Protein AF-A0A0C9WVY3-F1 (afdb_monomer_lite)

Foldseek 3Di:
DDDDDDDDDDDDDDDDDDDDDDDDDDDDDDDDDDDDPDDPDPDPPPPVPDDVVVQCVDVVSVVVVVVVVVVVVVVVVVVVVVVVVVVVVVVVVVVVVVVVVVVVVVVVVPPDDDDDDDDDDDDDDDDDDDDDDDPPDDDDPVPPPVQQDQDQDPQADPLQQAELVSLVPDPQFPCDPVCSPQTPLQQNQADRNNHGDDPVLVVVLLVLLLVLCVPQPVVVCVVVPDPPVPDQQALVVCCVPPVVSLSVSLVVSCVVPVSQSSYGRSVSSRSSNRCSSRVVVPPPPPDPDDDDD

Secondary structure (DSSP, 8-state):
-----------------------------------PPPPP------GGGS-HHHHTTSHHHHHHHHHHHHHHHHHHHHHHHHHHHHHHHHHHHHHHHHHHHHHHHHHHHTT-----------------------------TT--S----SSPPTTS-TTS--SHHHHHS-TTS---GGGTTS--HHHH-B-TT-PBPPHHHHHHHHHHHHHHIIIIITHHHHTTTTS-TTS---HHHHHHH-HHHHHHHHHHHHHH-HHHHSSGGGHHHHHHHHHHHHHTT---S--------

pLDDT: mean 72.61, std 23.42, range [29.61, 97.75]

Sequence (293 aa):
MEAYDFSFHNQQTHNGHPCSNPTPSLFLSPSLQPNPGPLPVAEPLHVEHLPLSDLLKNHEVLEMFNSWKEANKQVMKAQEYERELHSQNSRLEKEVQRLRGELQGLRTGLRVGPRLSDTRSNSVSPSDSVSQVGSRSTFNPVQRAFSQPSVRPPHYSHKILWTLEDCQGDPHNVVTESNKSRPAMEKAVRHEDGTLINVGEWRAIKANARAIASRDLLPLLLLRDTLFSTKKKTKTFFTKYYLKHWTDAVLKLEEQEPLLALCAAHWKAEHVLNIILTGSSESNPQASTRRED

Structure (mmCIF, N/CA/C/O backbone):
data_AF-A0A0C9WVY3-F1
#
_entry.id   AF-A0A0C9WVY3-F1
#
loop_
_atom_site.group_PDB
_atom_site.id
_atom_site.type_symbol
_atom_site.label_atom_id
_atom_site.label_alt_id
_atom_site.label_comp_id
_atom_site.label_asym_id
_atom_site.label_entity_id
_atom_site.label_seq_id
_atom_site.pdbx_PDB_ins_code
_atom_site.Cartn_x
_atom_site.Cartn_y
_atom_site.Cartn_z
_atom_site.occupancy
_atom_site.B_iso_or_equiv
_atom_site.auth_seq_id
_atom_site.auth_comp_id
_atom_site.auth_asym_id
_atom_site.auth_atom_id
_atom_site.pdbx_PDB_model_num
ATOM 1 N N . MET A 1 1 ? -1.235 -18.025 23.507 1.00 43.66 1 MET A N 1
ATOM 2 C CA . MET A 1 1 ? -2.034 -18.360 22.315 1.00 43.66 1 MET A CA 1
ATOM 3 C C . MET A 1 1 ? -3.468 -18.429 22.795 1.00 43.66 1 MET A C 1
ATOM 5 O O . MET A 1 1 ? -3.906 -19.482 23.218 1.00 43.66 1 MET A O 1
ATOM 9 N N . GLU A 1 2 ? -4.128 -17.278 22.853 1.00 39.06 2 GLU A N 1
ATOM 10 C CA . GLU A 1 2 ? -5.553 -17.159 23.169 1.00 39.06 2 GLU A CA 1
ATOM 11 C C . GLU A 1 2 ? -6.101 -16.077 22.241 1.00 39.06 2 GLU A C 1
ATOM 13 O O . GLU A 1 2 ? -5.527 -14.991 22.131 1.00 39.06 2 GLU A O 1
ATOM 18 N N . ALA A 1 3 ? -7.121 -16.455 21.479 1.00 40.66 3 ALA A N 1
ATOM 19 C CA . ALA A 1 3 ? -7.783 -15.632 20.486 1.00 40.66 3 ALA A CA 1
ATOM 20 C C . ALA A 1 3 ? -8.799 -14.722 21.182 1.00 40.66 3 ALA A C 1
ATOM 22 O O . ALA A 1 3 ? -9.588 -15.199 21.994 1.00 40.66 3 ALA A O 1
ATOM 23 N N . TYR A 1 4 ? -8.791 -13.432 20.849 1.00 39.09 4 TYR A N 1
ATOM 24 C CA . TYR A 1 4 ? -9.873 -12.523 21.214 1.00 39.09 4 TYR A CA 1
ATOM 25 C C . TYR A 1 4 ? -10.737 -12.266 19.985 1.00 39.09 4 TYR A C 1
ATOM 27 O O . TYR A 1 4 ? -10.302 -11.648 19.015 1.00 39.09 4 TYR A O 1
ATOM 35 N N . ASP A 1 5 ? -11.953 -12.791 20.063 1.00 40.81 5 ASP A N 1
ATOM 36 C CA . ASP A 1 5 ? -13.042 -12.641 19.113 1.00 40.81 5 ASP A CA 1
ATOM 37 C C . ASP A 1 5 ? -13.826 -11.374 19.498 1.00 40.81 5 ASP A C 1
ATOM 39 O O . ASP A 1 5 ? -14.355 -11.277 20.608 1.00 40.81 5 ASP A O 1
ATOM 43 N N . PHE A 1 6 ? -13.854 -10.364 18.626 1.00 35.31 6 PHE A N 1
ATOM 44 C CA . PHE A 1 6 ? -14.611 -9.127 18.841 1.00 35.31 6 PHE A CA 1
ATOM 45 C C . PHE A 1 6 ? -15.807 -9.100 17.888 1.00 35.31 6 PHE A C 1
ATOM 47 O O . PHE A 1 6 ? -15.687 -8.731 16.722 1.00 35.31 6 PHE A O 1
ATOM 54 N N . SER A 1 7 ? -16.982 -9.452 18.409 1.00 33.91 7 SER A N 1
ATOM 55 C CA . SER A 1 7 ? -18.275 -9.196 17.770 1.00 33.91 7 SER A CA 1
ATOM 56 C C . SER A 1 7 ? -18.997 -8.076 18.515 1.00 33.91 7 SER A C 1
ATOM 58 O O . SER A 1 7 ? -19.396 -8.253 19.662 1.00 33.91 7 SER A O 1
ATOM 60 N N . PHE A 1 8 ? -19.212 -6.935 17.856 1.00 35.84 8 PHE A N 1
ATOM 61 C CA . PHE A 1 8 ? -20.169 -5.923 18.306 1.00 35.84 8 PHE A CA 1
ATOM 62 C C . PHE A 1 8 ? -21.402 -5.959 17.404 1.00 35.84 8 PHE A C 1
ATOM 64 O O . PHE A 1 8 ? -21.376 -5.517 16.256 1.00 35.84 8 PHE A O 1
ATOM 71 N N . HIS A 1 9 ? -22.493 -6.496 17.947 1.00 36.09 9 HIS A N 1
ATOM 72 C CA . HIS A 1 9 ? -23.835 -6.371 17.397 1.00 36.09 9 HIS A CA 1
ATOM 73 C C . HIS A 1 9 ? -24.435 -5.068 17.938 1.00 36.09 9 HIS A C 1
ATOM 75 O O . HIS A 1 9 ? -24.670 -4.942 19.136 1.00 36.09 9 HIS A O 1
ATOM 81 N N . ASN A 1 10 ? -24.651 -4.088 17.064 1.00 35.50 10 ASN A N 1
ATOM 82 C CA . ASN A 1 10 ? -25.370 -2.863 17.391 1.00 35.50 10 ASN A CA 1
ATOM 83 C C . ASN A 1 10 ? -26.686 -2.881 16.609 1.00 35.50 10 ASN A C 1
ATOM 85 O O . ASN A 1 10 ? -26.678 -2.698 15.392 1.00 35.50 10 ASN A O 1
ATOM 89 N N . GLN A 1 11 ? -27.804 -3.147 17.285 1.00 36.97 11 GLN A N 1
ATOM 90 C CA . GLN A 1 11 ? -29.132 -2.877 16.738 1.00 36.97 11 GLN A CA 1
ATOM 91 C C . GLN A 1 11 ? -29.951 -2.056 17.727 1.00 36.97 11 GLN A C 1
ATOM 93 O O . GLN A 1 11 ? -30.109 -2.390 18.899 1.00 36.97 11 GLN A O 1
ATOM 98 N N . GLN A 1 12 ? -30.413 -0.939 17.178 1.00 37.16 12 GLN A N 1
ATOM 99 C CA . GLN A 1 12 ? -31.168 0.144 17.776 1.00 37.16 12 GLN A CA 1
ATOM 100 C C . GLN A 1 12 ? -32.559 -0.311 18.223 1.00 37.16 12 GLN A C 1
ATOM 102 O O . GLN A 1 12 ? -33.277 -0.990 17.491 1.00 37.16 12 GLN A O 1
ATOM 107 N N . THR A 1 13 ? -32.974 0.153 19.397 1.00 35.44 13 THR A N 1
ATOM 108 C CA . THR A 1 13 ? -34.357 0.115 19.866 1.00 35.44 13 THR A CA 1
ATOM 109 C C . THR A 1 13 ? -35.133 1.300 19.278 1.00 35.44 13 THR A C 1
ATOM 111 O O . THR A 1 13 ? -34.949 2.447 19.677 1.00 35.44 13 THR A O 1
ATOM 114 N N . HIS A 1 14 ? -36.029 1.035 18.325 1.00 36.38 14 HIS A N 1
ATOM 115 C CA . HIS A 1 14 ? -37.073 1.979 17.918 1.00 36.38 14 HIS A CA 1
ATOM 116 C C . HIS A 1 14 ? -38.378 1.628 18.647 1.00 36.38 14 HIS A C 1
ATOM 118 O O . HIS A 1 14 ? -39.049 0.657 18.304 1.00 36.38 14 HIS A O 1
ATOM 124 N N . ASN A 1 15 ? -38.744 2.431 19.650 1.00 34.78 15 ASN A N 1
ATOM 125 C CA . ASN A 1 15 ? -40.067 2.405 20.275 1.00 34.78 15 ASN A CA 1
ATOM 126 C C . ASN A 1 15 ? -41.066 3.162 19.388 1.00 34.78 15 ASN A C 1
ATOM 128 O O . ASN A 1 15 ? -40.967 4.379 19.231 1.00 34.78 15 ASN A O 1
ATOM 132 N N . GLY A 1 16 ? -42.032 2.440 18.819 1.00 32.53 16 GLY A N 1
ATOM 133 C CA . GLY A 1 16 ? -43.197 3.003 18.144 1.00 32.53 16 GLY A CA 1
ATOM 134 C C . GLY A 1 16 ? -44.421 2.986 19.060 1.00 32.53 16 GLY A C 1
ATOM 135 O O . GLY A 1 16 ? -44.916 1.919 19.407 1.00 32.53 16 GLY A O 1
ATOM 136 N N . HIS A 1 17 ? -44.930 4.165 19.415 1.00 41.03 17 HIS A N 1
ATOM 137 C CA . HIS A 1 17 ? -46.316 4.344 19.854 1.00 41.03 17 HIS A CA 1
ATOM 138 C C . HIS A 1 17 ? -47.211 4.582 18.632 1.00 41.03 17 HIS A C 1
ATOM 140 O O . HIS A 1 17 ? -46.826 5.337 17.735 1.00 41.03 17 HIS A O 1
ATOM 146 N N . PRO A 1 18 ? -48.450 4.066 18.650 1.00 41.34 18 PRO A N 1
ATOM 147 C CA . PRO A 1 18 ? -49.556 4.856 18.137 1.00 41.34 18 PRO A CA 1
ATOM 148 C C . PRO A 1 18 ? -50.735 4.945 19.111 1.00 41.34 18 PRO A C 1
ATOM 150 O O . PRO A 1 18 ? -50.996 4.077 19.940 1.00 41.34 18 PRO A O 1
ATOM 153 N N . CYS A 1 19 ? -51.418 6.076 18.970 1.00 34.50 19 CYS A N 1
ATOM 154 C CA . CYS A 1 19 ? -52.554 6.564 19.731 1.00 34.50 19 CYS A CA 1
ATOM 155 C C . CYS A 1 19 ? -53.772 5.630 19.706 1.00 34.50 19 CYS A C 1
ATOM 157 O O . CYS A 1 19 ? -54.057 4.995 18.693 1.00 34.50 19 CYS A O 1
ATOM 159 N N . SER A 1 20 ? -54.582 5.683 20.766 1.00 33.97 20 SER A N 1
ATOM 160 C CA . SER A 1 20 ? -56.027 5.423 20.709 1.00 33.97 20 SER A CA 1
ATOM 161 C C . SER A 1 20 ? -56.735 6.152 21.859 1.00 33.97 20 SER A C 1
ATOM 163 O O . SER A 1 20 ? -56.519 5.858 23.027 1.00 33.97 20 SER A O 1
ATOM 165 N N . ASN A 1 21 ? -57.570 7.118 21.489 1.00 34.91 21 ASN A N 1
ATOM 166 C CA . ASN A 1 21 ? -58.691 7.681 22.255 1.00 34.91 21 ASN A CA 1
ATOM 167 C C . ASN A 1 21 ? -59.984 7.153 21.581 1.00 34.91 21 ASN A C 1
ATOM 169 O O . ASN A 1 21 ? -59.872 6.637 20.465 1.00 34.91 21 ASN A O 1
ATOM 173 N N . PRO A 1 22 ? -61.218 7.402 22.073 1.00 55.72 22 PRO A N 1
ATOM 174 C CA . PRO A 1 22 ? -61.680 7.847 23.398 1.00 55.72 22 PRO A CA 1
ATOM 175 C C . PRO A 1 22 ? -62.911 7.032 23.894 1.00 55.72 22 PRO A C 1
ATOM 177 O O . PRO A 1 22 ? -63.434 6.187 23.175 1.00 55.72 22 PRO A O 1
ATOM 180 N N . THR A 1 23 ? -63.443 7.313 25.090 1.00 32.97 23 THR A N 1
ATOM 181 C CA . THR A 1 23 ? -64.900 7.283 25.402 1.00 32.97 23 THR A CA 1
ATOM 182 C C . THR A 1 23 ? -65.171 7.885 26.801 1.00 32.97 23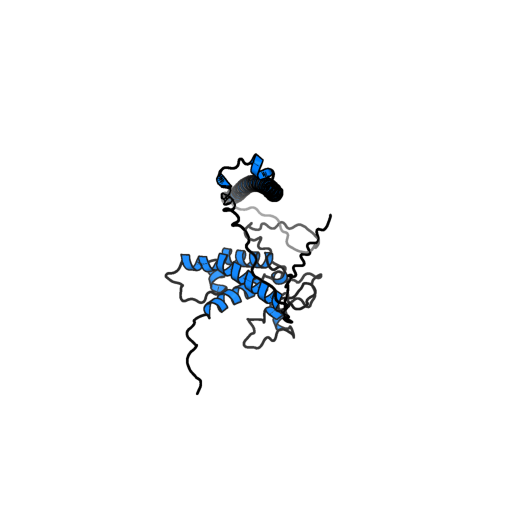 THR A C 1
ATOM 184 O O . THR A 1 23 ? -64.223 8.061 27.567 1.00 32.97 23 THR A O 1
ATOM 187 N N . PRO A 1 24 ? -66.411 8.333 27.106 1.00 45.38 24 PRO A N 1
ATOM 188 C CA . PRO A 1 24 ? -66.617 9.638 27.729 1.00 45.38 24 PRO A CA 1
ATOM 189 C C . PRO A 1 24 ? -67.290 9.610 29.116 1.00 45.38 24 PRO A C 1
ATOM 191 O O . PRO A 1 24 ? -67.888 8.621 29.519 1.00 45.38 24 PRO A O 1
ATOM 194 N N . SER A 1 25 ? -67.260 10.794 29.739 1.00 40.34 25 SER A N 1
ATOM 195 C CA . SER A 1 25 ? -68.246 11.384 30.660 1.00 40.34 25 SER A CA 1
ATOM 196 C C . SER A 1 25 ? -68.608 10.641 31.945 1.00 40.34 25 SER A C 1
ATOM 198 O O . SER A 1 25 ? -69.317 9.652 31.878 1.00 40.34 25 SER A O 1
ATOM 200 N N . LEU A 1 26 ? -68.363 11.278 33.099 1.00 37.75 26 LEU A N 1
ATOM 201 C CA . LEU A 1 26 ? -69.412 11.556 34.093 1.00 37.75 26 LEU A CA 1
ATOM 202 C C . LEU A 1 26 ? -69.082 12.830 34.900 1.00 37.75 26 LEU A C 1
ATOM 204 O O . LEU A 1 26 ? -67.953 13.058 35.323 1.00 37.75 26 LEU A O 1
ATOM 208 N N . PHE A 1 27 ? -70.112 13.661 35.058 1.00 40.53 27 PHE A N 1
ATOM 209 C CA . PHE A 1 27 ? -70.211 14.871 35.879 1.00 40.53 27 PHE A CA 1
ATOM 210 C C . PHE A 1 27 ? -69.866 14.628 37.362 1.00 40.53 27 PHE A C 1
ATOM 212 O O . PHE A 1 27 ? -70.247 13.583 37.881 1.00 40.53 27 PHE A O 1
ATOM 219 N N . LEU A 1 28 ? -69.298 15.634 38.056 1.00 36.09 28 LEU A N 1
ATOM 220 C CA . LEU A 1 28 ? -69.859 16.256 39.282 1.00 36.09 28 LEU A CA 1
ATOM 221 C C . LEU A 1 28 ? -68.893 17.271 39.954 1.00 36.09 28 LEU A C 1
ATOM 223 O O . LEU A 1 28 ? -67.836 16.908 40.450 1.00 36.09 28 LEU A O 1
ATOM 227 N N . SER A 1 29 ? -69.369 18.522 40.010 1.00 41.28 29 SER A N 1
ATOM 228 C CA . SER A 1 29 ? -69.218 19.577 41.039 1.00 41.28 29 SER A CA 1
ATOM 229 C C . SER A 1 29 ? -67.850 20.204 41.414 1.00 41.28 29 SER A C 1
ATOM 231 O O . SER A 1 29 ? -66.898 19.500 41.739 1.00 41.28 29 SER A O 1
ATOM 233 N N . PRO A 1 30 ? -67.773 21.556 41.509 1.00 45.16 30 PRO A N 1
ATOM 234 C CA . PRO A 1 30 ? -66.602 22.283 41.991 1.00 45.16 30 PRO A CA 1
ATOM 235 C C . PRO A 1 30 ? -66.647 22.399 43.520 1.00 45.16 30 PRO A C 1
ATOM 237 O O . PRO A 1 30 ? -67.452 23.150 44.071 1.00 45.16 30 PRO A O 1
ATOM 240 N N . SER A 1 31 ? -65.783 21.660 44.213 1.00 38.84 31 SER A N 1
ATOM 241 C CA . SER A 1 31 ? -65.626 21.783 45.662 1.00 38.84 31 SER A CA 1
ATOM 242 C C . SER A 1 31 ? -64.267 22.397 45.986 1.00 38.84 31 SER A C 1
ATOM 244 O O . SER A 1 31 ? -63.224 21.880 45.596 1.00 38.84 31 SER A O 1
ATOM 246 N N . LEU A 1 32 ? -64.330 23.535 46.673 1.00 47.72 32 LEU A N 1
ATOM 247 C CA . LEU A 1 32 ? -63.252 24.321 47.271 1.00 47.72 32 LEU A CA 1
ATOM 248 C C . LEU A 1 32 ? -62.063 23.461 47.743 1.00 47.72 32 LEU A C 1
ATOM 250 O O . LEU A 1 32 ? -62.192 22.712 48.710 1.00 47.72 32 LEU A O 1
ATOM 254 N N . GLN A 1 33 ? -60.895 23.624 47.113 1.00 48.44 33 GLN A N 1
ATOM 255 C CA . GLN A 1 33 ? -59.618 23.212 47.698 1.00 48.44 33 GLN A CA 1
ATOM 256 C C . GLN A 1 33 ? -58.871 24.439 48.246 1.00 48.44 33 GLN A C 1
ATOM 258 O O . GLN A 1 33 ? -58.791 25.463 47.562 1.00 48.44 33 GLN A O 1
ATOM 263 N N . PRO A 1 34 ? -58.326 24.358 49.472 1.00 44.59 34 PRO A N 1
ATOM 264 C CA . PRO A 1 34 ? -57.480 25.393 50.037 1.00 44.59 34 PRO A CA 1
ATOM 265 C C . PRO A 1 34 ? -56.141 25.435 49.294 1.00 44.59 34 PRO A C 1
ATOM 267 O O . PRO A 1 34 ? -55.554 24.409 48.960 1.00 44.59 34 PRO A O 1
ATOM 270 N N . ASN A 1 35 ? -55.688 26.656 49.049 1.00 47.69 35 ASN A N 1
ATOM 271 C CA . ASN A 1 35 ? -54.421 27.024 48.432 1.00 47.69 35 ASN A CA 1
ATOM 272 C C . ASN A 1 35 ? -53.245 26.170 48.974 1.00 47.69 35 ASN A C 1
ATOM 274 O O . ASN A 1 35 ? -52.937 26.284 50.165 1.00 47.69 35 ASN A O 1
ATOM 278 N N . PRO A 1 36 ? -52.566 25.331 48.167 1.00 51.00 36 PRO A N 1
ATOM 279 C CA . PRO A 1 36 ? -51.276 24.785 48.560 1.00 51.00 36 PRO A CA 1
ATOM 280 C C . PRO A 1 36 ? -50.259 25.926 48.477 1.00 51.00 36 PRO A C 1
ATOM 282 O O . PRO A 1 36 ? -50.076 26.537 47.425 1.00 51.00 36 PRO A O 1
ATOM 285 N N . GLY A 1 37 ? -49.637 26.260 49.610 1.00 56.59 37 GLY A N 1
ATOM 286 C CA . GLY A 1 37 ? -48.558 27.246 49.654 1.00 56.59 37 GLY A CA 1
ATOM 287 C C . GLY A 1 37 ? -47.436 26.913 48.656 1.00 56.59 37 GLY A C 1
ATOM 288 O O . GLY A 1 37 ? -47.335 25.768 48.205 1.00 56.59 37 GLY A O 1
ATOM 289 N N . PRO A 1 38 ? -46.590 27.894 48.295 1.00 56.38 38 PRO A N 1
ATOM 290 C CA . PRO A 1 38 ? -45.536 27.678 47.315 1.00 56.38 38 PRO A CA 1
ATOM 291 C C . PRO A 1 38 ? -44.621 26.544 47.786 1.00 56.38 38 PRO A C 1
ATOM 293 O O . PRO A 1 38 ? -44.075 26.600 48.888 1.00 56.38 38 PRO A O 1
ATOM 296 N N . LEU A 1 39 ? -44.468 25.510 46.955 1.00 57.12 39 LEU A N 1
ATOM 297 C CA . LEU A 1 39 ? -43.447 24.486 47.155 1.00 57.12 39 LEU A CA 1
ATOM 298 C C . LEU A 1 39 ? -42.070 25.167 47.230 1.00 57.12 39 LEU A C 1
ATOM 300 O O . LEU A 1 39 ? -41.828 26.103 46.460 1.00 57.12 39 LEU A O 1
ATOM 304 N N . PRO A 1 40 ? -41.163 24.722 48.120 1.00 56.72 40 PRO A N 1
ATOM 305 C CA . PRO A 1 40 ? -39.802 25.229 48.135 1.00 56.72 40 PRO A CA 1
ATOM 306 C C . PRO A 1 40 ? -39.178 24.944 46.768 1.00 56.72 40 PRO A C 1
ATOM 308 O O . PRO A 1 40 ? -39.086 23.796 46.332 1.00 56.72 40 PRO A O 1
ATOM 311 N N . VAL A 1 41 ? -38.808 26.018 46.074 1.00 54.66 41 VAL A N 1
ATOM 312 C CA . VAL A 1 41 ? -38.041 25.967 44.833 1.00 54.66 41 VAL A CA 1
ATOM 313 C C . VAL A 1 41 ? -36.765 25.193 45.148 1.00 54.66 41 VAL A C 1
ATOM 315 O O . VAL A 1 41 ? -35.983 25.622 45.992 1.00 54.66 41 VAL A O 1
ATOM 318 N N . ALA A 1 42 ? -36.586 24.026 44.528 1.00 54.75 42 ALA A N 1
ATOM 319 C CA . ALA A 1 42 ? -35.346 23.275 44.635 1.00 54.75 42 ALA A CA 1
ATOM 320 C C . ALA A 1 42 ? -34.217 24.167 44.107 1.00 54.75 42 ALA A C 1
ATOM 322 O O . ALA A 1 42 ? -34.183 24.484 42.917 1.00 54.75 42 ALA A O 1
ATOM 323 N N . GLU A 1 43 ? -33.338 24.624 45.000 1.00 59.97 43 GLU A N 1
ATOM 324 C CA . GLU A 1 43 ? -32.155 25.366 44.588 1.00 59.97 43 GLU A CA 1
ATOM 325 C C . GLU A 1 43 ? -31.329 24.493 43.631 1.00 59.97 43 GLU A C 1
ATOM 327 O O . GLU A 1 43 ? -31.109 23.307 43.909 1.00 59.97 43 GLU A O 1
ATOM 332 N N . PRO A 1 44 ? -30.877 25.040 42.491 1.00 57.72 44 PRO A N 1
ATOM 333 C CA . PRO A 1 44 ? -30.008 24.312 41.585 1.00 57.72 44 PRO A CA 1
ATOM 334 C C . PRO A 1 44 ? -28.702 23.987 42.318 1.00 57.72 44 PRO A C 1
ATOM 336 O O . PRO A 1 44 ? -27.929 24.879 42.673 1.00 57.72 44 PRO A O 1
ATOM 339 N N . LEU A 1 45 ? -28.471 22.695 42.565 1.00 60.34 45 LEU A N 1
ATOM 340 C CA . LEU A 1 45 ? -27.237 22.191 43.159 1.00 60.34 45 LEU A CA 1
ATOM 341 C C . LEU A 1 45 ? -26.056 22.632 42.285 1.00 60.34 45 LEU A C 1
ATOM 343 O O . LEU A 1 45 ? -25.886 22.152 41.165 1.00 60.34 45 LEU A O 1
ATOM 347 N N . HIS A 1 46 ? -25.246 23.562 42.792 1.00 65.75 46 HIS A N 1
ATOM 348 C CA . HIS A 1 46 ? -24.031 24.018 42.125 1.00 65.75 46 HIS A CA 1
ATOM 349 C C . HIS A 1 46 ? -22.957 22.933 42.264 1.00 65.75 46 HIS A C 1
ATOM 351 O O . HIS A 1 46 ? -22.209 22.886 43.241 1.00 65.75 46 HIS A O 1
ATOM 357 N N . VAL A 1 47 ? -22.913 22.031 41.279 1.00 66.25 47 VAL A N 1
ATOM 358 C CA . VAL A 1 47 ? -22.005 20.869 41.233 1.00 66.25 47 VAL A CA 1
ATOM 359 C C . VAL A 1 47 ? -20.525 21.276 41.325 1.00 66.25 47 VAL A C 1
ATOM 361 O O . VAL A 1 47 ? -19.693 20.515 41.809 1.00 66.25 47 VAL A O 1
ATOM 364 N N . GLU A 1 48 ? -20.208 22.507 40.929 1.00 73.25 48 GLU A N 1
ATOM 365 C CA . GLU A 1 48 ? -18.857 23.072 40.844 1.00 73.25 48 GLU A CA 1
ATOM 366 C C . GLU A 1 48 ? -18.144 23.237 42.199 1.00 73.25 48 GLU A C 1
ATOM 368 O O . GLU A 1 48 ? -16.917 23.314 42.236 1.00 73.25 48 GLU A O 1
ATOM 373 N N . HIS A 1 49 ? -18.881 23.268 43.316 1.00 77.44 49 HIS A N 1
ATOM 374 C CA . HIS A 1 49 ? -18.313 23.456 44.659 1.00 77.44 49 HIS A CA 1
ATOM 375 C C . HIS A 1 49 ? -18.248 22.170 45.496 1.00 77.44 49 HIS A C 1
ATOM 377 O O . HIS A 1 49 ? -17.805 22.207 46.646 1.00 77.44 49 HIS A O 1
ATOM 383 N N . LEU A 1 50 ? -18.678 21.030 44.943 1.00 78.31 50 LEU A N 1
ATOM 384 C CA . LEU A 1 50 ? -18.623 19.748 45.642 1.00 78.31 50 LEU A CA 1
ATOM 385 C C . LEU A 1 50 ? -17.192 19.188 45.635 1.00 78.31 50 LEU A C 1
ATOM 387 O O . LEU A 1 50 ? -16.562 19.111 44.576 1.00 78.31 50 LEU A O 1
ATOM 391 N N . PRO A 1 51 ? -16.656 18.758 46.792 1.00 85.62 51 PRO A N 1
ATOM 392 C CA . PRO A 1 51 ? -15.352 18.117 46.828 1.00 85.62 51 PRO A CA 1
ATOM 393 C C . PRO A 1 51 ? -15.406 16.784 46.071 1.00 85.62 51 PRO A C 1
ATOM 395 O O . PRO A 1 51 ? -16.416 16.078 46.080 1.00 85.62 51 PRO A O 1
ATOM 398 N N . LEU A 1 52 ? -14.288 16.400 45.445 1.00 82.44 52 LEU A N 1
ATOM 399 C CA . LEU A 1 52 ? -14.189 15.171 44.646 1.00 82.44 52 LEU A CA 1
ATOM 400 C C . LEU A 1 52 ? -14.650 13.925 45.422 1.00 82.44 52 LEU A C 1
ATOM 402 O O . LEU A 1 52 ? -15.275 13.040 44.853 1.00 82.44 52 LEU A O 1
ATOM 406 N N . SER A 1 53 ? -14.398 13.871 46.731 1.00 88.12 53 SER A N 1
ATOM 407 C CA . SER A 1 53 ? -14.862 12.788 47.605 1.00 88.12 53 SER A CA 1
ATOM 408 C C . SER A 1 53 ? -16.384 12.645 47.656 1.00 88.12 53 SER A C 1
ATOM 410 O O . SER A 1 53 ? -16.874 11.529 47.795 1.00 88.12 53 SER A O 1
ATOM 412 N N . ASP A 1 54 ? -17.128 13.749 47.550 1.00 86.50 54 ASP A N 1
ATOM 413 C CA . ASP A 1 54 ? -18.591 13.730 47.520 1.00 86.50 54 ASP A CA 1
ATOM 414 C C . ASP A 1 54 ? -19.119 13.393 46.125 1.00 86.50 54 ASP A C 1
ATOM 416 O O . ASP A 1 54 ? -20.100 12.663 46.005 1.00 86.50 54 ASP A O 1
ATOM 420 N N . LEU A 1 55 ? -18.422 13.829 45.073 1.00 83.94 55 LEU A N 1
ATOM 421 C CA . LEU A 1 55 ? -18.733 13.459 43.689 1.00 83.94 55 LEU A CA 1
ATOM 422 C C . LEU A 1 55 ? -18.527 11.959 43.433 1.00 83.94 55 LEU A C 1
ATOM 424 O O . LEU A 1 55 ? -19.355 11.327 42.784 1.00 83.94 55 LEU A O 1
ATOM 428 N N . LEU A 1 56 ? -17.481 11.362 44.009 1.00 88.88 56 LEU A N 1
ATOM 429 C CA . LEU A 1 56 ? -17.186 9.928 43.898 1.00 88.88 56 LEU A CA 1
ATOM 430 C C . LEU A 1 56 ? -18.155 9.025 44.682 1.00 88.88 56 LEU A C 1
ATOM 432 O O . LEU A 1 56 ? -18.084 7.805 44.547 1.00 88.88 56 LEU A O 1
ATOM 436 N N . LYS A 1 57 ? -19.071 9.587 45.485 1.00 89.75 57 LYS A N 1
ATOM 437 C CA . LYS A 1 57 ? -20.188 8.816 46.064 1.00 89.75 57 LYS A CA 1
ATOM 438 C C . LYS A 1 57 ? -21.219 8.433 45.002 1.00 89.75 57 LYS A C 1
ATOM 440 O O . LYS A 1 57 ? -21.958 7.471 45.197 1.00 89.75 57 LYS A O 1
ATOM 445 N N . ASN A 1 58 ? -21.279 9.173 43.892 1.00 92.38 58 ASN A N 1
ATOM 446 C CA . ASN A 1 58 ? -22.087 8.802 42.742 1.00 92.38 58 ASN A CA 1
ATOM 447 C C . ASN A 1 58 ? -21.393 7.666 41.971 1.00 92.38 58 ASN A C 1
ATOM 449 O O . ASN A 1 58 ? -20.231 7.791 41.584 1.00 92.38 58 ASN A O 1
ATOM 453 N N . HIS A 1 59 ? -22.118 6.567 41.750 1.00 93.69 59 HIS A N 1
ATOM 454 C CA . HIS A 1 59 ? -21.591 5.363 41.107 1.00 93.69 59 HIS A CA 1
ATOM 455 C C . HIS A 1 59 ? -21.033 5.628 39.700 1.00 93.69 59 HIS A C 1
ATOM 457 O O . HIS A 1 59 ? -19.920 5.206 39.400 1.00 93.69 59 HIS A O 1
ATOM 463 N N . GLU A 1 60 ? -21.754 6.401 38.887 1.00 93.75 60 GLU A N 1
ATOM 464 C CA . GLU A 1 60 ? -21.368 6.731 37.509 1.00 93.75 60 GLU A CA 1
ATOM 465 C C . GLU A 1 60 ? -20.085 7.570 37.475 1.00 93.75 60 GLU A C 1
ATOM 467 O O . GLU A 1 60 ? -19.171 7.339 36.682 1.00 93.75 60 GLU A O 1
ATOM 472 N N . VAL A 1 61 ? -19.979 8.539 38.390 1.00 92.44 61 VAL A N 1
ATOM 473 C CA . VAL A 1 61 ? -18.790 9.395 38.504 1.00 92.44 61 VAL A CA 1
ATOM 474 C C . VAL A 1 61 ? -17.581 8.583 38.968 1.00 92.44 61 VAL A C 1
ATOM 476 O O . VAL A 1 61 ? -16.469 8.798 38.481 1.00 92.44 61 VAL A O 1
ATOM 479 N N . LEU A 1 62 ? -17.785 7.627 39.877 1.00 93.38 62 LEU A N 1
ATOM 480 C CA . LEU A 1 62 ? -16.739 6.720 40.340 1.00 93.38 62 LEU A CA 1
ATOM 481 C C . LEU A 1 62 ? -16.242 5.795 39.220 1.00 93.38 62 LEU A C 1
ATOM 483 O O . LEU A 1 62 ? -15.031 5.616 39.073 1.00 93.38 62 LEU A O 1
ATOM 487 N N . GLU A 1 63 ? -17.145 5.224 38.422 1.00 94.62 63 GLU A N 1
ATOM 488 C CA . GLU A 1 63 ? -16.777 4.389 37.275 1.00 94.62 63 GLU A CA 1
ATOM 489 C C . GLU A 1 63 ? -15.990 5.195 36.237 1.00 94.62 63 GLU A C 1
ATOM 491 O O . GLU A 1 63 ? -14.895 4.789 35.835 1.00 94.62 63 GLU A O 1
ATOM 496 N N . MET A 1 64 ? -16.480 6.387 35.884 1.00 94.62 64 MET A N 1
ATOM 497 C CA . MET A 1 64 ? -15.791 7.289 34.962 1.00 94.62 64 MET A CA 1
ATOM 498 C C . MET A 1 64 ? -14.397 7.671 35.476 1.00 94.62 64 MET A C 1
ATOM 500 O O . MET A 1 64 ? -13.428 7.647 34.715 1.00 94.62 64 MET A O 1
ATOM 504 N N . PHE A 1 65 ? -14.262 7.976 36.770 1.00 95.88 65 PHE A N 1
ATOM 505 C CA . PHE A 1 65 ? -12.973 8.299 37.383 1.00 95.88 65 PHE A CA 1
ATOM 506 C C . PHE A 1 65 ? -11.995 7.117 37.345 1.00 95.88 65 PHE A C 1
ATOM 508 O O . PHE A 1 65 ? -10.816 7.296 37.028 1.00 95.88 65 PHE A O 1
ATOM 515 N N . ASN A 1 66 ? -12.468 5.900 37.623 1.00 95.31 66 ASN A N 1
ATOM 516 C CA . ASN A 1 66 ? -11.641 4.694 37.555 1.00 95.31 66 ASN A CA 1
ATOM 517 C C . ASN A 1 66 ? -11.216 4.372 36.117 1.00 95.31 66 ASN A C 1
ATOM 519 O O . ASN A 1 66 ? -10.046 4.064 35.881 1.00 95.31 66 ASN A O 1
ATOM 523 N N . SER A 1 67 ? -12.132 4.508 35.157 1.00 95.62 67 SER A N 1
ATOM 524 C CA . SER A 1 67 ? -11.842 4.348 33.730 1.00 95.62 67 SER A CA 1
ATOM 525 C C . SER A 1 67 ? -10.795 5.362 33.261 1.00 95.62 67 SER A C 1
ATOM 527 O O . SER A 1 67 ? -9.782 4.985 32.670 1.00 95.62 67 SER A O 1
ATOM 529 N N . TRP A 1 68 ? -10.957 6.638 33.628 1.00 97.06 68 TRP A N 1
ATOM 530 C CA . TRP A 1 68 ? -9.970 7.685 33.354 1.00 97.06 68 TRP A CA 1
ATOM 531 C C . TRP A 1 68 ? -8.603 7.374 33.977 1.00 97.06 68 TRP A C 1
ATOM 533 O O . TRP A 1 68 ? -7.569 7.543 33.329 1.00 97.06 68 TRP A O 1
ATOM 543 N N . LYS A 1 69 ? -8.576 6.875 35.217 1.00 97.50 69 LYS A N 1
ATOM 544 C CA . LYS A 1 69 ? -7.337 6.506 35.912 1.00 97.50 69 LYS A CA 1
ATOM 545 C C . LYS A 1 69 ? -6.604 5.361 35.209 1.00 97.50 69 LYS A C 1
ATOM 547 O O . LYS A 1 69 ? -5.385 5.440 35.037 1.00 97.50 69 LYS A O 1
ATOM 552 N N . GLU A 1 70 ? -7.317 4.318 34.782 1.00 96.50 70 GLU A N 1
ATOM 553 C CA . GLU A 1 70 ? -6.709 3.216 34.026 1.00 96.50 70 GLU A CA 1
ATOM 554 C C . GLU A 1 70 ? -6.279 3.660 32.623 1.00 96.50 70 GLU A C 1
ATOM 556 O O . GLU A 1 70 ? -5.176 3.315 32.198 1.00 96.50 70 GLU A O 1
ATOM 561 N N . ALA A 1 71 ? -7.064 4.495 31.937 1.00 94.94 71 ALA A N 1
ATOM 562 C CA . ALA A 1 71 ? -6.667 5.079 30.658 1.00 94.94 71 ALA A CA 1
ATOM 563 C C . ALA A 1 71 ? -5.367 5.891 30.792 1.00 94.94 71 ALA A C 1
ATOM 565 O O . ALA A 1 71 ? -4.419 5.672 30.037 1.00 94.94 71 ALA A O 1
ATOM 566 N N . ASN A 1 72 ? -5.261 6.747 31.813 1.00 97.31 72 ASN A N 1
ATOM 567 C CA . ASN A 1 72 ? -4.039 7.506 32.089 1.00 97.31 72 ASN A CA 1
ATOM 568 C C . ASN A 1 72 ? -2.834 6.606 32.367 1.00 97.31 72 ASN A C 1
ATOM 570 O O . ASN A 1 72 ? -1.732 6.861 31.885 1.00 97.31 72 ASN A O 1
ATOM 574 N N . LYS A 1 73 ? -3.028 5.520 33.113 1.00 97.75 73 LYS A N 1
ATOM 575 C CA . LYS A 1 73 ? -1.973 4.535 33.369 1.00 97.75 73 LYS A CA 1
ATOM 576 C C . LYS A 1 73 ? -1.506 3.846 32.084 1.00 97.75 73 LYS A C 1
ATOM 578 O O . LYS A 1 73 ? -0.309 3.606 31.937 1.00 97.75 73 LYS A O 1
ATOM 583 N N . GLN A 1 74 ? -2.414 3.548 31.154 1.00 95.94 74 GLN A N 1
ATOM 584 C CA . GLN A 1 74 ? -2.047 3.000 29.844 1.00 95.94 74 GLN A CA 1
ATOM 585 C C . GLN A 1 74 ? -1.272 4.016 29.000 1.00 95.94 74 GLN A C 1
ATOM 587 O O . GLN A 1 74 ? -0.261 3.653 28.402 1.00 95.94 74 GLN A O 1
ATOM 592 N N . VAL A 1 75 ? -1.676 5.291 29.011 1.00 97.00 75 VAL A N 1
ATOM 593 C CA . VAL A 1 75 ? -0.950 6.374 28.322 1.00 97.00 75 VAL A CA 1
ATOM 594 C C . VAL A 1 75 ? 0.480 6.498 28.850 1.00 97.00 75 VAL A C 1
ATOM 596 O O . VAL A 1 75 ? 1.423 6.530 28.061 1.00 97.00 75 VAL A O 1
ATOM 599 N N . MET A 1 76 ? 0.667 6.479 30.172 1.00 97.00 76 MET A N 1
ATOM 600 C CA . MET A 1 76 ? 2.005 6.543 30.773 1.00 97.00 76 MET A CA 1
ATOM 601 C C . MET A 1 76 ? 2.886 5.357 30.357 1.00 97.00 76 MET A C 1
ATOM 603 O O . MET A 1 76 ? 4.052 5.550 30.009 1.00 97.00 76 MET A O 1
ATOM 607 N N . LYS A 1 77 ? 2.327 4.139 30.322 1.00 97.12 77 LYS A N 1
ATOM 608 C CA . LYS A 1 77 ? 3.039 2.946 29.833 1.00 97.12 77 LYS A CA 1
ATOM 609 C C . LYS A 1 77 ? 3.410 3.050 28.355 1.00 97.12 77 LYS A C 1
ATOM 611 O O . LYS A 1 77 ? 4.527 2.702 27.982 1.00 97.12 77 LYS A O 1
ATOM 616 N N . ALA A 1 78 ? 2.495 3.531 27.515 1.00 91.56 78 ALA A N 1
ATOM 617 C CA . ALA A 1 78 ? 2.767 3.740 26.096 1.00 91.56 78 ALA A CA 1
ATOM 618 C C . ALA A 1 78 ? 3.913 4.744 25.901 1.00 91.56 78 ALA A C 1
ATOM 620 O O . ALA A 1 78 ? 4.839 4.482 25.140 1.00 91.56 78 ALA A O 1
ATOM 621 N N . GLN A 1 79 ? 3.922 5.834 26.672 1.00 96.38 79 GLN A N 1
ATOM 622 C CA . GLN A 1 79 ? 4.978 6.844 26.619 1.00 96.38 79 GLN A CA 1
ATOM 623 C C . GLN A 1 79 ? 6.343 6.317 27.101 1.00 96.38 79 GLN A C 1
ATOM 625 O O . GLN A 1 79 ? 7.394 6.745 26.620 1.00 96.38 79 GLN A O 1
ATOM 630 N N . GLU A 1 80 ? 6.373 5.402 28.070 1.00 95.81 80 GLU A N 1
ATOM 631 C CA . GLU A 1 80 ? 7.599 4.683 28.448 1.00 95.81 80 GLU A CA 1
ATOM 632 C C . GLU A 1 80 ? 8.108 3.799 27.310 1.00 95.81 80 GLU A C 1
ATOM 634 O O . GLU A 1 80 ? 9.294 3.849 26.979 1.00 95.81 80 GLU A O 1
ATOM 639 N N . TYR A 1 81 ? 7.210 3.050 26.673 1.00 96.75 81 TYR A N 1
ATOM 640 C CA . TYR A 1 81 ? 7.555 2.198 25.542 1.00 96.75 81 TYR A CA 1
ATOM 641 C C . TYR A 1 81 ? 8.086 3.005 24.348 1.00 96.75 81 TYR A C 1
ATOM 643 O O . TYR A 1 81 ? 9.107 2.643 23.765 1.00 96.75 81 TYR A O 1
ATOM 651 N N . GLU A 1 82 ? 7.461 4.140 24.023 1.00 91.69 82 GLU A N 1
ATOM 652 C CA . GLU A 1 82 ? 7.937 5.045 22.972 1.00 91.69 82 GLU A CA 1
ATOM 653 C C . GLU A 1 82 ? 9.334 5.600 23.272 1.00 91.69 82 GLU A C 1
ATOM 655 O O . GLU A 1 82 ? 10.184 5.654 22.380 1.00 91.69 82 GLU A O 1
ATOM 660 N N . ARG A 1 83 ? 9.607 5.968 24.532 1.00 97.00 83 ARG A N 1
ATOM 661 C CA . ARG A 1 83 ? 10.943 6.423 24.950 1.00 97.00 83 ARG A CA 1
ATOM 662 C C . ARG A 1 83 ? 11.997 5.331 24.783 1.00 97.00 83 ARG A C 1
ATOM 664 O O . ARG A 1 83 ? 13.090 5.619 24.291 1.00 97.00 83 ARG A O 1
ATOM 671 N N . GLU A 1 84 ? 11.674 4.094 25.150 1.00 97.12 84 GLU A N 1
ATOM 672 C CA . GLU A 1 84 ? 12.578 2.955 24.971 1.00 97.12 84 GLU A CA 1
ATOM 673 C C . GLU A 1 84 ? 12.833 2.676 23.484 1.00 97.12 84 GLU A C 1
ATOM 675 O O . GLU A 1 84 ? 13.986 2.566 23.061 1.00 97.12 84 GLU A O 1
ATOM 680 N N . LEU A 1 85 ? 11.782 2.659 22.660 1.00 96.12 85 LEU A N 1
ATOM 681 C CA . LEU A 1 85 ? 11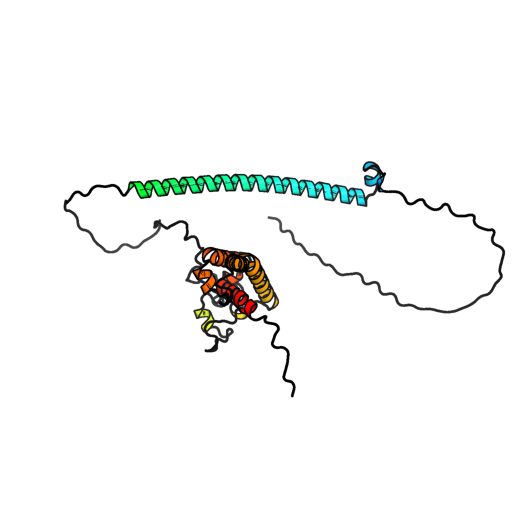.903 2.474 21.213 1.00 96.12 85 LEU A CA 1
ATOM 682 C C . LEU A 1 85 ? 12.779 3.566 20.579 1.00 96.12 85 LEU A C 1
ATOM 684 O O . LEU A 1 85 ? 13.659 3.276 19.766 1.00 96.12 85 LEU A O 1
ATOM 688 N N . HIS A 1 86 ? 12.583 4.822 20.983 1.00 95.31 86 HIS A N 1
ATOM 689 C CA . HIS A 1 86 ? 13.381 5.951 20.511 1.00 95.31 86 HIS A CA 1
ATOM 690 C C . HIS A 1 86 ? 14.858 5.820 20.917 1.00 95.31 86 HIS A C 1
ATOM 692 O O . HIS A 1 86 ? 15.757 6.068 20.108 1.00 95.31 86 HIS A O 1
ATOM 698 N N . SER A 1 87 ? 15.127 5.385 22.152 1.00 97.06 87 SER A N 1
ATOM 699 C CA . SER A 1 87 ? 16.484 5.100 22.638 1.00 97.06 87 SER A CA 1
ATOM 700 C C . SER A 1 87 ? 17.168 4.016 21.795 1.00 97.06 87 SER A C 1
ATOM 702 O O . SER A 1 87 ? 18.302 4.191 21.332 1.00 97.06 87 SER A O 1
ATOM 704 N N . GLN A 1 88 ? 16.458 2.919 21.518 1.00 97.00 88 GLN A N 1
ATOM 705 C CA . GLN A 1 88 ? 16.975 1.817 20.708 1.00 97.00 88 GLN A CA 1
ATOM 706 C C . GLN A 1 88 ? 17.218 2.223 19.253 1.00 97.00 88 GLN A C 1
ATOM 708 O O . GLN A 1 88 ? 18.281 1.905 18.715 1.00 97.00 88 GLN A O 1
ATOM 713 N N . ASN A 1 89 ? 16.296 2.967 18.638 1.00 94.69 89 ASN A N 1
ATOM 714 C CA . ASN A 1 89 ? 16.477 3.494 17.285 1.00 94.69 89 ASN A CA 1
ATOM 715 C C . ASN A 1 89 ? 17.710 4.399 17.202 1.00 94.69 89 ASN A C 1
ATOM 717 O O . ASN A 1 89 ? 18.562 4.180 16.344 1.00 94.69 89 ASN A O 1
ATOM 721 N N . SER A 1 90 ? 17.887 5.323 18.151 1.00 95.62 90 SER A N 1
ATOM 722 C CA . SER A 1 90 ? 19.079 6.183 18.192 1.00 95.62 90 SER A CA 1
ATOM 723 C C . SER A 1 90 ? 20.378 5.378 18.350 1.00 95.62 90 SER A C 1
ATOM 725 O O . SER A 1 90 ? 21.400 5.692 17.733 1.00 95.62 90 SER A O 1
ATOM 727 N N . ARG A 1 91 ? 20.357 4.299 19.147 1.00 97.31 91 ARG A N 1
ATOM 728 C CA . ARG A 1 91 ? 21.504 3.388 19.288 1.00 97.31 91 ARG A CA 1
ATOM 729 C C . ARG A 1 91 ? 21.823 2.672 17.974 1.00 97.31 91 ARG A C 1
ATOM 731 O O . ARG A 1 91 ? 22.988 2.615 17.584 1.00 97.31 91 ARG A O 1
ATOM 738 N N . LEU A 1 92 ? 20.807 2.139 17.294 1.00 96.81 92 LEU A N 1
ATOM 739 C CA . LEU A 1 92 ? 20.970 1.444 16.015 1.00 96.81 92 LEU A CA 1
ATOM 740 C C . LEU A 1 92 ? 21.452 2.386 14.910 1.00 96.81 92 LEU A C 1
ATOM 742 O O . LEU A 1 92 ? 22.313 2.003 14.123 1.00 96.81 92 LEU A O 1
ATOM 746 N N . GLU A 1 93 ? 20.966 3.625 14.873 1.00 95.00 93 GLU A N 1
ATOM 747 C CA . GLU A 1 93 ? 21.424 4.638 13.919 1.00 95.00 93 GLU A CA 1
ATOM 748 C C . GLU A 1 93 ? 22.919 4.932 14.067 1.00 95.00 93 GLU A C 1
ATOM 750 O O . GLU A 1 93 ? 23.649 4.929 13.071 1.00 95.00 93 GLU A O 1
ATOM 755 N N . LYS A 1 94 ? 23.396 5.109 15.307 1.00 96.88 94 LYS A N 1
ATOM 756 C CA . LYS A 1 94 ? 24.828 5.298 15.591 1.00 96.88 94 LYS A CA 1
ATOM 757 C C . LYS A 1 94 ? 25.658 4.105 15.127 1.00 96.88 94 LYS A C 1
ATOM 759 O O . LYS A 1 94 ? 26.713 4.290 14.523 1.00 96.88 94 LYS A O 1
ATOM 764 N N . GLU A 1 95 ? 25.170 2.891 15.360 1.00 96.00 95 GLU A N 1
ATOM 765 C CA . GLU A 1 95 ? 25.860 1.669 14.947 1.00 96.00 95 GLU A CA 1
ATOM 766 C C . GLU A 1 95 ? 25.911 1.523 13.420 1.00 96.00 95 GLU A C 1
ATOM 768 O O . GLU A 1 95 ? 26.962 1.234 12.845 1.00 96.00 95 GLU A O 1
ATOM 773 N N . VAL A 1 96 ? 24.804 1.814 12.733 1.00 95.56 96 VAL A N 1
ATOM 774 C CA . VAL A 1 96 ? 24.758 1.845 11.265 1.00 95.56 96 VAL A CA 1
ATOM 775 C C . VAL A 1 96 ? 25.736 2.881 10.716 1.00 95.56 96 VAL A C 1
ATOM 777 O O . VAL A 1 96 ? 26.429 2.606 9.733 1.00 95.56 96 VAL A O 1
ATOM 780 N N . GLN A 1 97 ? 25.822 4.059 11.334 1.00 95.88 97 GLN A N 1
ATOM 781 C CA . GLN A 1 97 ? 26.758 5.099 10.920 1.00 95.88 97 GLN A CA 1
ATOM 782 C C . GLN A 1 97 ? 28.216 4.673 11.135 1.00 95.88 97 GLN A C 1
ATOM 784 O O . GLN A 1 97 ? 29.033 4.848 10.226 1.00 95.88 97 GLN A O 1
ATOM 789 N N . ARG A 1 98 ? 28.528 4.048 12.278 1.00 96.44 98 ARG A N 1
ATOM 790 C CA . ARG A 1 98 ? 29.854 3.487 12.580 1.00 96.44 98 ARG A CA 1
ATOM 791 C C . ARG A 1 98 ? 30.272 2.448 11.539 1.00 96.44 98 ARG A C 1
ATOM 793 O O . ARG A 1 98 ? 31.320 2.597 10.914 1.00 96.44 98 ARG A O 1
ATOM 800 N N . LEU A 1 99 ? 29.419 1.454 11.281 1.00 95.50 99 LEU A N 1
ATOM 801 C CA . LEU A 1 99 ? 29.690 0.387 10.310 1.00 95.50 99 LEU A CA 1
ATOM 802 C C . LEU A 1 99 ? 29.852 0.924 8.882 1.00 95.50 99 LEU A C 1
ATOM 804 O O . LEU A 1 99 ? 30.693 0.444 8.119 1.00 95.50 99 LEU A O 1
ATOM 808 N N . ARG A 1 100 ? 29.076 1.948 8.505 1.00 92.69 100 ARG A N 1
ATOM 809 C CA . ARG A 1 100 ? 29.249 2.629 7.212 1.00 92.69 100 ARG A CA 1
ATOM 810 C C . ARG A 1 100 ? 30.604 3.332 7.117 1.00 92.69 100 ARG A C 1
ATOM 812 O O . ARG A 1 100 ? 31.235 3.244 6.066 1.00 92.69 100 ARG A O 1
ATOM 819 N N . GLY A 1 101 ? 31.056 3.977 8.194 1.00 92.19 101 GLY A N 1
ATOM 820 C CA . GLY A 1 101 ? 32.383 4.591 8.273 1.00 92.19 101 GLY A CA 1
ATOM 821 C C . GLY A 1 101 ? 33.515 3.571 8.127 1.00 92.19 101 GLY A C 1
ATOM 822 O O . GLY A 1 101 ? 34.425 3.775 7.325 1.00 92.19 101 GLY A O 1
ATOM 823 N N . GLU A 1 102 ? 33.422 2.433 8.819 1.00 92.56 102 GLU A N 1
ATOM 824 C CA . GLU A 1 102 ? 34.407 1.343 8.725 1.00 92.56 102 GLU A CA 1
ATOM 825 C C . GLU A 1 102 ? 34.488 0.753 7.310 1.00 92.56 102 GLU A C 1
ATOM 827 O O . GLU A 1 102 ? 35.578 0.618 6.748 1.00 92.56 102 GLU A O 1
ATOM 832 N N . LEU A 1 103 ? 33.339 0.474 6.680 1.00 89.50 103 LEU A N 1
ATOM 833 C CA . LEU A 1 103 ? 33.291 -0.001 5.292 1.00 89.50 103 LEU A CA 1
ATOM 834 C C . LEU A 1 103 ? 33.869 1.017 4.302 1.00 89.50 103 LEU A C 1
ATOM 836 O O . LEU A 1 103 ? 34.490 0.632 3.308 1.00 89.50 103 LEU A O 1
ATOM 840 N N . GLN A 1 104 ? 33.665 2.311 4.551 1.00 87.00 104 GLN A N 1
ATOM 841 C CA . GLN A 1 104 ? 34.231 3.367 3.721 1.00 87.00 104 GLN A CA 1
ATOM 842 C C . GLN A 1 104 ? 35.755 3.449 3.880 1.00 87.00 104 GLN A C 1
ATOM 844 O O . GLN A 1 104 ? 36.443 3.537 2.865 1.00 87.00 104 GLN A O 1
ATOM 849 N N . GLY A 1 105 ? 36.275 3.335 5.109 1.00 81.25 105 GLY A N 1
ATOM 850 C CA . GLY A 1 105 ? 37.714 3.295 5.398 1.00 81.25 105 GLY A CA 1
ATOM 851 C C . GLY A 1 105 ? 38.426 2.095 4.765 1.00 81.25 105 GLY A C 1
ATOM 852 O O . GLY A 1 105 ? 39.489 2.244 4.163 1.00 81.25 105 GLY A O 1
ATOM 853 N N . LEU A 1 106 ? 37.803 0.913 4.804 1.00 82.31 106 LEU A N 1
ATOM 854 C CA . LEU A 1 106 ? 38.320 -0.283 4.125 1.00 82.31 106 LEU A CA 1
ATOM 855 C C . LEU A 1 106 ? 38.353 -0.119 2.596 1.00 82.31 106 LEU A C 1
ATOM 857 O O . LEU A 1 106 ? 39.285 -0.582 1.939 1.00 82.31 106 LEU A O 1
ATOM 861 N N . ARG A 1 107 ? 37.364 0.570 2.011 1.00 76.94 107 ARG A N 1
ATOM 862 C CA . ARG A 1 107 ? 37.330 0.851 0.564 1.00 76.94 107 ARG A CA 1
ATOM 863 C C . ARG A 1 107 ? 38.379 1.873 0.122 1.00 76.94 107 ARG A C 1
ATOM 865 O O . ARG A 1 107 ? 38.874 1.762 -0.998 1.00 76.94 107 ARG A O 1
ATOM 872 N N . THR A 1 108 ? 38.719 2.858 0.952 1.00 71.06 108 THR A N 1
ATOM 873 C CA . THR A 1 108 ? 39.743 3.864 0.621 1.00 71.06 108 THR A CA 1
ATOM 874 C C . THR A 1 108 ? 41.170 3.384 0.888 1.00 71.06 108 THR A C 1
ATOM 876 O O . THR A 1 108 ? 42.076 3.807 0.171 1.00 71.06 108 THR A O 1
ATOM 879 N N . GLY A 1 109 ? 41.381 2.443 1.817 1.00 57.88 109 GLY A N 1
ATOM 880 C CA . GLY A 1 109 ? 42.693 1.830 2.074 1.00 57.88 109 GLY A CA 1
ATOM 881 C C . GLY A 1 109 ? 43.253 0.979 0.921 1.00 57.88 109 GLY A C 1
ATOM 882 O O . GLY A 1 109 ? 44.460 0.800 0.822 1.00 57.88 109 GLY A O 1
ATOM 883 N N . LEU A 1 110 ? 42.404 0.507 -0.001 1.00 54.03 110 LEU A N 1
ATOM 884 C CA . LEU A 1 110 ? 42.797 -0.332 -1.148 1.00 54.03 110 LEU A CA 1
ATOM 885 C C . LEU A 1 110 ? 43.184 0.452 -2.421 1.00 54.03 110 LEU A C 1
ATOM 887 O O . LEU A 1 110 ? 43.386 -0.157 -3.471 1.00 54.03 110 LEU A O 1
ATOM 891 N N . ARG A 1 111 ? 43.277 1.792 -2.374 1.00 49.19 111 ARG A N 1
ATOM 892 C CA . ARG A 1 111 ? 43.531 2.633 -3.568 1.00 49.19 111 ARG A CA 1
ATOM 893 C C . ARG A 1 111 ? 44.843 3.421 -3.587 1.00 49.19 111 ARG A C 1
ATOM 895 O O . ARG A 1 111 ? 45.029 4.228 -4.494 1.00 49.19 111 ARG A O 1
ATOM 902 N N . VAL A 1 112 ? 45.773 3.159 -2.669 1.00 48.72 112 VAL A N 1
ATOM 903 C CA . VAL A 1 112 ? 47.135 3.717 -2.738 1.00 48.72 112 VAL A CA 1
ATOM 904 C C . VAL A 1 112 ? 48.151 2.577 -2.752 1.00 48.72 112 VAL A C 1
ATOM 906 O O . VAL A 1 112 ? 48.713 2.205 -1.730 1.00 48.72 112 VAL A O 1
ATOM 909 N N . GLY A 1 113 ? 48.366 2.004 -3.934 1.00 37.41 113 GLY A N 1
ATOM 910 C CA . GLY A 1 113 ? 49.523 1.165 -4.239 1.00 37.41 113 GLY A CA 1
ATOM 911 C C . GLY A 1 113 ? 50.262 1.771 -5.437 1.00 37.41 113 GLY A C 1
ATOM 912 O O . GLY A 1 113 ? 49.613 2.000 -6.463 1.00 37.41 113 GLY A O 1
ATOM 913 N N . PRO A 1 114 ? 51.569 2.084 -5.345 1.00 45.50 114 PRO A N 1
ATOM 914 C CA . PRO A 1 114 ? 52.321 2.593 -6.479 1.00 45.50 114 PRO A CA 1
ATOM 915 C C . PRO A 1 114 ? 52.550 1.487 -7.513 1.00 45.50 114 PRO A C 1
ATOM 917 O O . PRO A 1 114 ? 52.806 0.333 -7.175 1.00 45.50 114 PRO A O 1
ATOM 920 N N . ARG A 1 115 ? 52.475 1.877 -8.789 1.00 45.72 115 ARG A N 1
ATOM 921 C CA . ARG A 1 115 ? 52.919 1.092 -9.946 1.00 45.72 115 ARG A CA 1
ATOM 922 C C . ARG A 1 115 ? 54.339 0.573 -9.721 1.00 45.72 115 ARG A C 1
ATOM 924 O O . ARG A 1 115 ? 55.238 1.402 -9.649 1.00 45.72 115 ARG A O 1
ATOM 931 N N . LEU A 1 116 ? 54.539 -0.742 -9.768 1.00 40.59 116 LEU A N 1
ATOM 932 C CA . LEU A 1 116 ? 55.766 -1.357 -10.278 1.00 40.59 116 LEU A CA 1
ATOM 933 C C . LEU A 1 116 ? 55.443 -2.678 -10.988 1.00 40.59 116 LEU A C 1
ATOM 935 O O . LEU A 1 116 ? 54.473 -3.364 -10.674 1.00 40.59 116 LEU A O 1
ATOM 939 N N . SER A 1 117 ? 56.243 -2.921 -12.015 1.00 38.97 117 SER A N 1
ATOM 940 C CA . SER A 1 117 ? 56.093 -3.865 -13.113 1.00 38.97 117 SER A CA 1
ATOM 941 C C . SER A 1 117 ? 56.303 -5.338 -12.747 1.00 38.97 117 SER A C 1
ATOM 943 O O . SER A 1 117 ? 56.974 -5.656 -11.773 1.00 38.97 117 SER A O 1
ATOM 945 N N . ASP A 1 118 ? 55.774 -6.192 -13.628 1.00 42.56 118 ASP A N 1
ATOM 946 C CA . ASP A 1 118 ? 56.269 -7.511 -14.045 1.00 42.56 118 ASP A CA 1
ATOM 947 C C . ASP A 1 118 ? 56.754 -8.516 -12.990 1.00 42.56 118 ASP A C 1
ATOM 949 O O . ASP A 1 118 ? 57.858 -8.428 -12.463 1.00 42.56 118 ASP A O 1
ATOM 953 N N . THR A 1 119 ? 56.007 -9.618 -12.851 1.00 38.78 119 THR A N 1
ATOM 954 C CA . THR A 1 119 ? 56.549 -10.983 -13.022 1.00 38.78 119 THR A CA 1
ATOM 955 C C . THR A 1 119 ? 55.429 -12.029 -13.140 1.00 38.78 119 THR A C 1
ATOM 957 O O . THR A 1 119 ? 54.663 -12.276 -12.221 1.00 38.78 119 THR A O 1
ATOM 960 N N . ARG A 1 120 ? 55.340 -12.595 -14.349 1.00 42.53 120 ARG A N 1
ATOM 961 C CA . ARG A 1 120 ? 55.124 -14.000 -14.757 1.00 42.53 120 ARG A CA 1
ATOM 962 C C . ARG A 1 120 ? 54.567 -15.039 -13.746 1.00 42.53 120 ARG A C 1
ATOM 964 O O . ARG A 1 120 ? 55.109 -15.204 -12.661 1.00 42.53 120 ARG A O 1
ATOM 971 N N . SER A 1 121 ? 53.667 -15.884 -14.287 1.00 36.38 121 SER A N 1
ATOM 972 C CA . SER A 1 121 ? 53.189 -17.220 -13.833 1.00 36.38 121 SER A CA 1
ATOM 973 C C . SER A 1 121 ? 51.968 -17.215 -12.892 1.00 36.38 121 SER A C 1
ATOM 975 O O . SER A 1 121 ? 51.949 -16.481 -11.922 1.00 36.38 121 SER A O 1
ATOM 977 N N . ASN A 1 122 ? 50.894 -17.996 -13.072 1.00 37.00 122 ASN A N 1
ATOM 978 C CA . ASN A 1 122 ? 50.622 -19.164 -13.914 1.00 37.00 122 ASN A CA 1
ATOM 979 C C . ASN A 1 122 ? 49.140 -19.231 -14.335 1.00 37.00 122 ASN A C 1
ATOM 981 O O . ASN A 1 122 ? 48.244 -18.744 -13.653 1.00 37.00 122 ASN A O 1
ATOM 985 N N . SER A 1 123 ? 48.935 -19.908 -15.463 1.00 49.12 123 SER A N 1
ATOM 986 C CA . SER A 1 123 ? 47.678 -20.373 -16.060 1.00 49.12 123 SER A CA 1
ATOM 987 C C . SER A 1 123 ? 46.758 -21.109 -15.076 1.00 49.12 123 SER A C 1
ATOM 989 O O . SER A 1 123 ? 47.233 -22.064 -14.469 1.00 49.12 123 SER A O 1
ATOM 991 N N . VAL A 1 124 ? 45.457 -20.776 -15.055 1.00 38.75 124 VAL A N 1
ATOM 992 C CA . VAL A 1 124 ? 44.342 -21.728 -15.283 1.00 38.75 124 VAL A CA 1
ATOM 993 C C . VAL A 1 124 ? 43.042 -20.967 -15.611 1.00 38.75 124 VAL A C 1
ATOM 995 O O . VAL A 1 124 ? 42.695 -19.983 -14.963 1.00 38.75 124 VAL A O 1
ATOM 998 N N . SER A 1 125 ? 42.295 -21.436 -16.606 1.00 40.62 125 SER A N 1
ATOM 999 C CA . SER A 1 125 ? 40.868 -21.157 -16.856 1.00 40.62 125 SER A CA 1
ATOM 1000 C C . SER A 1 125 ? 40.305 -22.355 -17.649 1.00 40.62 125 SER A C 1
ATOM 1002 O O . SER A 1 125 ? 41.091 -23.165 -18.138 1.00 40.62 125 SER A O 1
ATOM 1004 N N . PRO A 1 126 ? 38.990 -22.455 -17.881 1.00 53.94 126 PRO A N 1
ATOM 1005 C CA . PRO A 1 126 ? 37.949 -22.731 -16.891 1.00 53.94 126 PRO A CA 1
ATOM 1006 C C . PRO A 1 126 ? 37.127 -23.967 -17.325 1.00 53.94 126 PRO A C 1
ATOM 1008 O O . PRO A 1 126 ? 36.788 -24.068 -18.499 1.00 53.94 126 PRO A O 1
ATOM 1011 N N . SER A 1 127 ? 36.748 -24.882 -16.427 1.00 43.16 127 SER A N 1
ATOM 1012 C CA . SER A 1 127 ? 35.533 -25.708 -16.606 1.00 43.16 127 SER A CA 1
ATOM 1013 C C . SER A 1 127 ? 35.197 -26.567 -15.389 1.00 43.16 127 SER A C 1
ATOM 1015 O O . SER A 1 127 ? 36.062 -27.206 -14.802 1.00 43.16 127 SER A O 1
ATOM 1017 N N . ASP A 1 128 ? 33.898 -26.545 -15.100 1.00 42.00 128 ASP A N 1
ATOM 1018 C CA . ASP A 1 128 ? 33.054 -27.527 -14.421 1.00 42.00 128 ASP A CA 1
ATOM 1019 C C . ASP A 1 128 ? 33.431 -28.058 -13.034 1.00 42.00 128 ASP A C 1
ATOM 1021 O O . ASP A 1 128 ? 34.182 -29.016 -12.871 1.00 42.00 128 ASP A O 1
ATOM 1025 N N . SER A 1 129 ? 32.725 -27.529 -12.028 1.00 47.91 129 SER A N 1
ATOM 1026 C CA . SER A 1 129 ? 32.006 -28.357 -11.050 1.00 47.91 129 SER A CA 1
ATOM 1027 C C . SER A 1 129 ? 30.917 -27.540 -10.351 1.00 47.91 129 SER A C 1
ATOM 1029 O O . SER A 1 129 ? 31.178 -26.593 -9.610 1.00 47.91 129 SER A O 1
ATOM 1031 N N . VAL A 1 130 ? 29.671 -27.928 -10.608 1.00 46.97 130 VAL A N 1
ATOM 1032 C CA . VAL A 1 130 ? 28.457 -27.480 -9.924 1.00 46.97 130 VAL A CA 1
ATOM 1033 C C . VAL A 1 130 ? 28.353 -28.201 -8.574 1.00 46.97 130 VAL A C 1
ATOM 1035 O O . VAL A 1 130 ? 28.278 -29.426 -8.564 1.00 46.97 130 VAL A O 1
ATOM 1038 N N . SER A 1 131 ? 28.289 -27.469 -7.451 1.00 42.44 131 SER A N 1
ATOM 1039 C CA . SER A 1 131 ? 27.217 -27.591 -6.434 1.00 42.44 131 SER A CA 1
ATOM 1040 C C . SER A 1 131 ? 27.468 -26.776 -5.151 1.00 42.44 131 SER A C 1
ATOM 1042 O O . SER A 1 131 ? 28.418 -27.003 -4.417 1.00 42.44 131 SER A O 1
ATOM 1044 N N . GLN A 1 132 ? 26.484 -25.911 -4.884 1.00 39.44 132 GLN A N 1
ATOM 1045 C CA . GLN A 1 132 ? 25.940 -25.448 -3.600 1.00 39.44 132 GLN A CA 1
ATOM 1046 C C . GLN A 1 132 ? 26.698 -24.480 -2.659 1.00 39.44 132 GLN A C 1
ATOM 1048 O O . GLN A 1 132 ? 27.642 -24.819 -1.961 1.00 39.44 132 GLN A O 1
ATOM 1053 N N . VAL A 1 133 ? 26.024 -23.323 -2.519 1.00 44.41 133 VAL A N 1
ATOM 1054 C CA . VAL A 1 133 ? 25.832 -22.471 -1.329 1.00 44.41 133 VAL A CA 1
ATOM 1055 C C . VAL A 1 133 ? 26.958 -21.499 -0.966 1.00 44.41 133 VAL A C 1
ATOM 1057 O O . VAL A 1 133 ? 28.005 -21.863 -0.448 1.00 44.41 133 VAL A O 1
ATOM 1060 N N . GLY A 1 134 ? 26.641 -20.202 -1.113 1.00 46.53 134 GLY A N 1
ATOM 1061 C CA . GLY A 1 134 ? 27.227 -19.156 -0.272 1.00 46.53 134 GLY A CA 1
ATOM 1062 C C . GLY A 1 134 ? 27.881 -17.961 -0.965 1.00 46.53 134 GLY A C 1
ATOM 1063 O O . GLY A 1 134 ? 28.769 -17.357 -0.371 1.00 46.53 134 GLY A O 1
ATOM 1064 N N . SER A 1 135 ? 27.479 -17.560 -2.175 1.00 36.19 135 SER A N 1
ATOM 1065 C CA . SER A 1 135 ? 28.003 -16.325 -2.780 1.00 36.19 135 SER A CA 1
ATOM 1066 C C . SER A 1 135 ? 27.430 -15.072 -2.105 1.00 36.19 135 SER A C 1
ATOM 1068 O O . SER A 1 135 ? 26.461 -14.467 -2.562 1.00 36.19 135 SER A O 1
ATOM 1070 N N . ARG A 1 136 ? 28.088 -14.645 -1.019 1.00 41.91 136 ARG A N 1
ATOM 1071 C CA . ARG A 1 136 ? 28.089 -13.260 -0.529 1.00 41.91 136 ARG A CA 1
ATOM 1072 C C . ARG A 1 136 ? 28.773 -12.378 -1.572 1.00 41.91 136 ARG A C 1
ATOM 1074 O O . ARG A 1 136 ? 29.959 -12.078 -1.485 1.00 41.91 136 ARG A O 1
ATOM 1081 N N . SER A 1 137 ? 27.998 -11.989 -2.576 1.00 38.28 137 SER A N 1
ATOM 1082 C CA . SER A 1 137 ? 28.358 -10.909 -3.479 1.00 38.28 137 SER A CA 1
ATOM 1083 C C . SER A 1 137 ? 28.162 -9.569 -2.773 1.00 38.28 137 SER A C 1
ATOM 1085 O O . SER A 1 137 ? 27.129 -9.288 -2.163 1.00 38.28 137 SER A O 1
ATOM 1087 N N . THR A 1 138 ? 29.205 -8.760 -2.855 1.00 48.47 138 THR A N 1
ATOM 1088 C CA . THR A 1 138 ? 29.324 -7.373 -2.426 1.00 48.47 138 THR A CA 1
ATOM 1089 C C . THR A 1 138 ? 28.219 -6.511 -3.048 1.00 48.47 138 THR A C 1
ATOM 1091 O O . THR A 1 138 ? 28.388 -6.000 -4.152 1.00 48.47 138 THR A O 1
ATOM 1094 N N . PHE A 1 139 ? 27.097 -6.303 -2.353 1.00 37.78 139 PHE A N 1
ATOM 1095 C CA . PHE A 1 139 ? 26.018 -5.432 -2.838 1.00 37.78 139 PHE A CA 1
ATOM 1096 C C . PHE A 1 139 ? 25.687 -4.290 -1.870 1.00 37.78 139 PHE A C 1
ATOM 1098 O O . PHE A 1 139 ? 25.594 -4.453 -0.655 1.00 37.78 139 PHE A O 1
ATOM 1105 N N . ASN A 1 140 ? 25.553 -3.100 -2.460 1.00 36.38 140 ASN A N 1
ATOM 1106 C CA . ASN A 1 140 ? 25.264 -1.820 -1.820 1.00 36.38 140 ASN A CA 1
ATOM 1107 C C . ASN A 1 140 ? 23.989 -1.868 -0.948 1.00 36.38 140 ASN A C 1
ATOM 1109 O O . ASN A 1 140 ? 22.954 -2.349 -1.409 1.00 36.38 140 ASN A O 1
ATOM 1113 N N . PRO A 1 141 ? 23.980 -1.250 0.248 1.00 40.12 141 PRO A N 1
ATOM 1114 C CA . PRO A 1 141 ? 22.831 -1.270 1.160 1.00 40.12 141 PRO A CA 1
ATOM 1115 C C . PRO A 1 141 ? 21.666 -0.340 0.751 1.00 40.12 141 PRO A C 1
ATOM 1117 O O . PRO A 1 141 ? 20.836 -0.001 1.586 1.00 40.12 141 PRO A O 1
ATOM 1120 N N . VAL A 1 142 ? 21.574 0.068 -0.521 1.00 41.94 142 VAL A N 1
ATOM 1121 C CA . VAL A 1 142 ? 20.432 0.830 -1.078 1.00 41.94 142 VAL A CA 1
ATOM 1122 C C . VAL A 1 142 ? 19.513 -0.072 -1.926 1.00 41.94 142 VAL A C 1
ATOM 1124 O O . VAL A 1 142 ? 18.445 0.352 -2.343 1.00 41.94 142 VAL A O 1
ATOM 1127 N N . GLN A 1 143 ? 19.883 -1.341 -2.141 1.00 42.03 143 GLN A N 1
ATOM 1128 C CA . GLN A 1 143 ? 19.135 -2.299 -2.970 1.00 42.03 143 GLN A CA 1
ATOM 1129 C C . GLN A 1 143 ? 18.315 -3.338 -2.190 1.00 42.03 143 GLN A C 1
ATOM 1131 O O . GLN A 1 143 ? 17.805 -4.275 -2.793 1.00 42.03 143 GLN A O 1
ATOM 1136 N N . ARG A 1 144 ? 18.085 -3.163 -0.881 1.00 40.62 144 ARG A N 1
ATOM 1137 C CA . ARG A 1 144 ? 16.959 -3.851 -0.214 1.00 40.62 144 ARG A CA 1
ATOM 1138 C C . ARG A 1 144 ? 15.638 -3.142 -0.534 1.00 40.62 144 ARG A C 1
ATOM 1140 O O . ARG A 1 144 ? 14.899 -2.756 0.360 1.00 40.62 144 ARG A O 1
ATOM 1147 N N . ALA A 1 145 ? 15.351 -2.956 -1.817 1.00 44.19 145 ALA A N 1
ATOM 1148 C CA . ALA A 1 145 ? 13.972 -3.056 -2.254 1.00 44.19 145 ALA A CA 1
ATOM 1149 C C . ALA A 1 145 ? 13.700 -4.560 -2.263 1.00 44.19 145 ALA A C 1
ATOM 1151 O O . ALA A 1 145 ? 14.440 -5.304 -2.913 1.00 44.19 145 ALA A O 1
ATOM 1152 N N . PHE A 1 146 ? 12.731 -5.018 -1.476 1.00 52.53 146 PHE A N 1
ATOM 1153 C CA . PHE A 1 146 ? 12.225 -6.384 -1.538 1.00 52.53 146 PHE A CA 1
ATOM 1154 C C . PHE A 1 146 ? 11.725 -6.626 -2.959 1.00 52.53 146 PHE A C 1
ATOM 1156 O O . PHE A 1 146 ? 10.582 -6.340 -3.282 1.00 52.53 146 PHE A O 1
ATOM 1163 N N . SER A 1 147 ? 12.627 -7.055 -3.836 1.00 58.84 147 SER A N 1
ATOM 1164 C CA . SER A 1 147 ? 12.323 -7.280 -5.235 1.00 58.84 147 SER A CA 1
ATOM 1165 C C . SER A 1 147 ? 11.429 -8.506 -5.244 1.00 58.84 147 SER A C 1
ATOM 1167 O O . SER A 1 147 ? 11.926 -9.612 -5.027 1.00 58.84 147 SER A O 1
ATOM 1169 N N . GLN A 1 148 ? 10.117 -8.308 -5.397 1.00 68.62 148 GLN A N 1
ATOM 1170 C CA . GLN A 1 148 ? 9.187 -9.422 -5.543 1.00 68.62 148 GLN A CA 1
ATOM 1171 C C . GLN A 1 148 ? 9.732 -10.361 -6.624 1.00 68.62 148 GLN A C 1
ATOM 1173 O O . GLN A 1 148 ? 10.168 -9.871 -7.677 1.00 68.62 148 GLN A O 1
ATOM 1178 N N . PRO A 1 149 ? 9.784 -11.679 -6.372 1.00 80.31 149 PRO A N 1
ATOM 1179 C CA . PRO A 1 149 ? 10.481 -12.584 -7.262 1.00 80.31 149 PRO A CA 1
ATOM 1180 C C . PRO A 1 149 ? 9.843 -12.519 -8.650 1.00 80.31 149 PRO A C 1
ATOM 1182 O O . PRO A 1 149 ? 8.624 -12.608 -8.806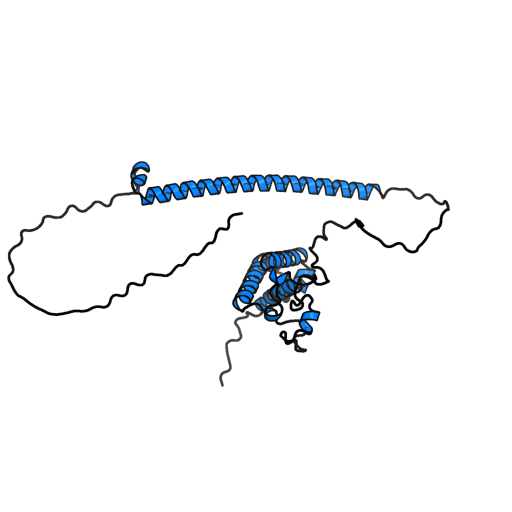 1.00 80.31 149 PRO A O 1
ATOM 1185 N N . SER A 1 150 ? 10.679 -12.367 -9.679 1.00 83.50 150 SER A N 1
ATOM 1186 C CA . SER A 1 150 ? 10.215 -12.343 -11.072 1.00 83.50 150 SER A CA 1
ATOM 1187 C C . SER A 1 150 ? 9.505 -13.643 -11.458 1.00 83.50 150 SER A C 1
ATOM 1189 O O . SER A 1 150 ? 8.674 -13.653 -12.359 1.00 83.50 150 SER A O 1
ATOM 1191 N N . VAL A 1 151 ? 9.823 -14.734 -10.754 1.00 86.75 151 VAL A N 1
ATOM 1192 C CA . VAL A 1 151 ? 9.180 -16.040 -10.886 1.00 86.75 151 VAL A CA 1
ATOM 1193 C C . VAL A 1 151 ? 8.140 -16.202 -9.786 1.00 86.75 151 VAL A C 1
ATOM 1195 O O . VAL A 1 151 ? 8.436 -15.996 -8.609 1.00 86.75 151 VAL A O 1
ATOM 1198 N N . ARG A 1 152 ? 6.934 -16.616 -10.174 1.00 89.50 152 ARG A N 1
ATOM 1199 C 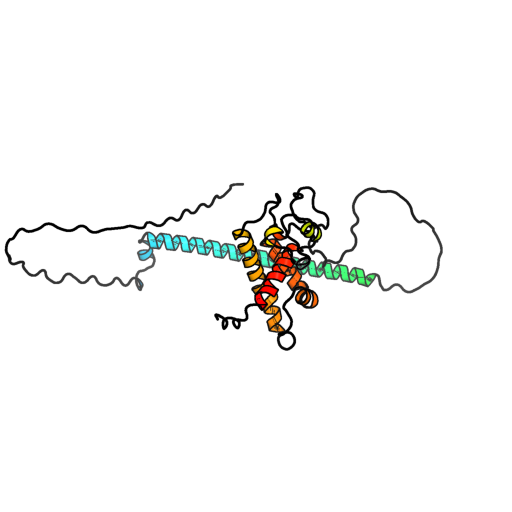CA . ARG A 1 152 ? 5.846 -16.926 -9.248 1.00 89.50 152 ARG A CA 1
ATOM 1200 C C . ARG A 1 152 ? 6.238 -18.078 -8.316 1.00 89.50 152 ARG A C 1
ATOM 1202 O O . ARG A 1 152 ? 6.589 -19.150 -8.810 1.00 89.50 152 ARG A O 1
ATOM 1209 N N . PRO A 1 153 ? 6.152 -17.901 -6.990 1.00 89.94 153 PRO A N 1
ATOM 1210 C CA . PRO A 1 153 ? 6.332 -18.998 -6.051 1.00 89.94 153 PRO A CA 1
ATOM 1211 C C . PRO A 1 153 ? 5.304 -20.126 -6.263 1.00 89.94 153 PRO A C 1
ATOM 1213 O O . PRO A 1 153 ? 4.138 -19.841 -6.534 1.00 89.94 153 PRO A O 1
ATOM 1216 N N . PRO A 1 154 ? 5.692 -21.401 -6.081 1.00 86.94 154 PRO A N 1
ATOM 1217 C CA . PRO A 1 154 ? 4.845 -22.551 -6.414 1.00 86.94 154 PRO A CA 1
ATOM 1218 C C . PRO A 1 154 ? 3.618 -22.726 -5.507 1.00 86.94 154 PRO A C 1
ATOM 1220 O O . PRO A 1 154 ? 2.705 -23.458 -5.864 1.00 86.94 154 PRO A O 1
ATOM 1223 N N . HIS A 1 155 ? 3.585 -22.077 -4.339 1.00 88.88 155 HIS A N 1
ATOM 1224 C CA . HIS A 1 155 ? 2.437 -22.127 -3.429 1.00 88.88 155 HIS A CA 1
ATOM 1225 C C . HIS A 1 155 ? 1.284 -21.210 -3.860 1.00 88.88 155 HIS A C 1
ATOM 1227 O O . HIS A 1 155 ? 0.169 -21.378 -3.377 1.00 88.88 155 HIS A O 1
ATOM 1233 N N . TYR A 1 156 ? 1.532 -20.256 -4.762 1.00 88.38 156 TYR A N 1
ATOM 1234 C CA . TYR A 1 156 ? 0.492 -19.368 -5.264 1.00 88.38 156 TYR A CA 1
ATOM 1235 C C . TYR A 1 156 ? -0.226 -19.967 -6.472 1.00 88.38 156 TYR A C 1
ATOM 1237 O O . TYR A 1 156 ? 0.389 -20.508 -7.392 1.00 88.38 156 TYR A O 1
ATOM 1245 N N . SER A 1 157 ? -1.549 -19.806 -6.489 1.00 89.62 157 SER A N 1
ATOM 1246 C CA . SER A 1 157 ? -2.418 -20.303 -7.554 1.00 89.62 157 SER A CA 1
ATOM 1247 C C . SER A 1 157 ? -2.034 -19.746 -8.928 1.00 89.62 157 SER A C 1
ATOM 1249 O O . SER A 1 157 ? -1.694 -18.568 -9.083 1.00 89.62 157 SER A O 1
ATOM 1251 N N . HIS A 1 158 ? -2.175 -20.570 -9.976 1.00 88.88 158 HIS A N 1
ATOM 1252 C CA . HIS A 1 158 ? -1.921 -20.117 -11.344 1.00 88.88 158 HIS A CA 1
ATOM 1253 C C . HIS A 1 158 ? -2.873 -19.006 -11.806 1.00 88.88 158 HIS A C 1
ATOM 1255 O O . HIS A 1 158 ? -2.557 -18.242 -12.718 1.00 88.88 158 HIS A O 1
ATOM 1261 N N . LYS A 1 159 ? -4.020 -18.907 -11.132 1.00 90.62 159 LYS A N 1
ATOM 1262 C CA . LYS A 1 159 ? -5.029 -17.881 -11.358 1.00 90.62 159 LYS A CA 1
ATOM 1263 C C . LYS A 1 159 ? -4.573 -16.499 -10.889 1.00 90.62 159 LYS A C 1
ATOM 1265 O O . LYS A 1 159 ? -5.166 -15.522 -11.323 1.00 90.62 159 LYS A O 1
ATOM 1270 N N . ILE A 1 160 ? -3.547 -16.367 -10.047 1.00 91.88 160 ILE A N 1
ATOM 1271 C CA . ILE A 1 160 ? -2.998 -15.048 -9.713 1.00 91.88 160 ILE A CA 1
ATOM 1272 C C . ILE A 1 160 ? -2.210 -14.525 -10.912 1.00 91.88 160 ILE A C 1
ATOM 1274 O O . ILE A 1 160 ? -1.272 -15.168 -11.376 1.00 91.88 160 ILE A O 1
ATOM 1278 N N . LEU A 1 161 ? -2.566 -13.330 -11.385 1.00 92.50 161 LEU A N 1
ATOM 1279 C CA . LEU A 1 161 ? -1.831 -12.648 -12.451 1.00 92.50 161 LEU A CA 1
ATOM 1280 C C . LEU A 1 161 ? -0.544 -12.083 -11.852 1.00 92.50 161 LEU A C 1
ATOM 1282 O O . LEU A 1 161 ? -0.579 -11.082 -11.129 1.00 92.50 161 LEU A O 1
ATOM 1286 N N . TRP A 1 162 ? 0.567 -12.782 -12.067 1.00 93.56 162 TRP A N 1
ATOM 1287 C CA . TRP A 1 162 ? 1.838 -12.485 -11.413 1.00 93.56 162 TRP A CA 1
ATOM 1288 C C . TRP A 1 162 ? 2.614 -11.427 -12.172 1.00 93.56 162 TRP A C 1
ATOM 1290 O O . TRP A 1 162 ? 3.132 -10.501 -11.554 1.00 93.56 162 TRP A O 1
ATOM 1300 N N . THR A 1 163 ? 2.630 -11.496 -13.498 1.00 91.38 163 THR A N 1
ATOM 1301 C CA . THR A 1 163 ? 3.215 -10.468 -14.361 1.00 91.38 163 THR A CA 1
ATOM 1302 C C . THR A 1 163 ? 2.138 -9.709 -15.137 1.00 91.38 163 THR A C 1
ATOM 1304 O O . THR A 1 163 ? 0.954 -10.058 -15.117 1.00 91.38 163 THR A O 1
ATOM 1307 N N . LEU A 1 164 ? 2.539 -8.635 -15.818 1.00 86.94 164 LEU A N 1
ATOM 1308 C CA . LEU A 1 164 ? 1.629 -7.894 -16.690 1.00 86.94 164 LEU A CA 1
ATOM 1309 C C . LEU A 1 164 ? 1.262 -8.715 -17.938 1.00 86.94 164 LEU A C 1
ATOM 1311 O O . LEU A 1 164 ? 0.172 -8.557 -18.479 1.00 86.94 164 LEU A O 1
ATOM 1315 N N . GLU A 1 165 ? 2.147 -9.602 -18.382 1.00 87.50 165 GLU A N 1
ATOM 1316 C CA . GLU A 1 165 ? 1.930 -10.510 -19.509 1.00 87.50 165 GLU A CA 1
ATOM 1317 C C . GLU A 1 165 ? 0.846 -11.543 -19.184 1.00 87.50 165 GLU A C 1
ATOM 1319 O O . GLU A 1 165 ? -0.047 -11.751 -20.003 1.00 87.50 165 GLU A O 1
ATOM 1324 N N . ASP A 1 166 ? 0.844 -12.096 -17.963 1.00 87.62 166 ASP A N 1
ATOM 1325 C CA . ASP A 1 166 ? -0.240 -12.972 -17.481 1.00 87.62 166 ASP A CA 1
ATOM 1326 C C . ASP A 1 166 ? -1.604 -12.279 -17.598 1.00 87.62 166 ASP A C 1
ATOM 1328 O O . ASP A 1 166 ? -2.619 -12.889 -17.923 1.00 87.62 166 ASP A O 1
ATOM 1332 N N . CYS A 1 167 ? -1.610 -10.969 -17.355 1.00 85.62 167 CYS A N 1
ATOM 1333 C CA . CYS A 1 167 ? -2.784 -10.115 -17.419 1.00 85.62 167 CYS A CA 1
ATOM 1334 C C . CYS A 1 167 ? -3.357 -9.983 -18.838 1.00 85.62 167 CYS A C 1
ATOM 1336 O O . CYS A 1 167 ? -4.563 -9.817 -18.996 1.00 85.62 167 CYS A O 1
ATOM 1338 N N . GLN A 1 168 ? -2.504 -10.059 -19.863 1.00 81.94 168 GLN A N 1
ATOM 1339 C CA . GLN A 1 168 ? -2.903 -9.961 -21.271 1.00 81.94 168 GLN A CA 1
ATOM 1340 C C . GLN A 1 168 ? -3.515 -11.261 -21.800 1.00 81.94 168 GLN A C 1
ATOM 1342 O O . GLN A 1 168 ? -4.300 -11.216 -22.742 1.00 81.94 168 GLN A O 1
ATOM 1347 N N . GLY A 1 169 ? -3.161 -12.404 -21.205 1.00 80.38 169 GLY A N 1
ATOM 1348 C CA . GLY A 1 169 ? -3.710 -13.715 -21.561 1.00 80.38 169 GLY A CA 1
ATOM 1349 C C . GLY A 1 169 ? -4.946 -14.127 -20.757 1.00 80.38 169 GLY A C 1
ATOM 1350 O O . GLY A 1 169 ? -5.488 -15.205 -20.994 1.00 80.38 169 GLY A O 1
ATOM 1351 N N . ASP A 1 170 ? -5.382 -13.317 -19.790 1.00 83.50 170 ASP A N 1
ATOM 1352 C CA . ASP A 1 170 ? -6.450 -13.691 -18.868 1.00 83.50 170 ASP A CA 1
ATOM 1353 C C . ASP A 1 170 ? -7.855 -13.467 -19.471 1.00 83.50 170 ASP A C 1
ATOM 1355 O O . ASP A 1 170 ? -8.187 -12.340 -19.840 1.00 83.50 170 ASP A O 1
ATOM 1359 N N . PRO A 1 171 ? -8.737 -14.488 -19.504 1.00 79.88 171 PRO A N 1
ATOM 1360 C CA . PRO A 1 171 ? -10.078 -14.368 -20.092 1.00 79.88 171 PRO A CA 1
ATOM 1361 C C . PRO A 1 171 ? -10.993 -13.360 -19.386 1.00 79.88 171 PRO A C 1
ATOM 1363 O O . PRO A 1 171 ? -11.956 -12.874 -19.978 1.00 79.88 171 PRO A O 1
ATOM 1366 N N . HIS A 1 172 ? -10.730 -13.067 -18.110 1.00 76.94 172 HIS A N 1
ATOM 1367 C CA . HIS A 1 172 ? -11.530 -12.138 -17.313 1.00 76.94 172 HIS A CA 1
ATOM 1368 C C . HIS A 1 172 ? -11.016 -10.698 -17.390 1.00 76.94 172 HIS A C 1
ATOM 1370 O O . HIS A 1 172 ? -11.703 -9.782 -16.927 1.00 76.94 172 HIS A O 1
ATOM 1376 N N . ASN A 1 173 ? -9.843 -10.483 -17.984 1.00 72.69 173 ASN A N 1
ATOM 1377 C CA . ASN A 1 173 ? -9.291 -9.169 -18.245 1.00 72.69 173 ASN A CA 1
ATOM 1378 C C . ASN A 1 173 ? -9.342 -8.897 -19.746 1.00 72.69 173 ASN A C 1
ATOM 1380 O O . ASN A 1 173 ? -8.454 -9.275 -20.502 1.00 72.69 173 ASN A O 1
ATOM 1384 N N . VAL A 1 174 ? -10.423 -8.256 -20.195 1.00 63.84 174 VAL A N 1
ATOM 1385 C CA . VAL A 1 174 ? -10.605 -7.927 -21.612 1.00 63.84 174 VAL A CA 1
ATOM 1386 C C . VAL A 1 174 ? -9.597 -6.846 -22.001 1.00 63.84 174 VAL A C 1
ATOM 1388 O O . VAL A 1 174 ? -9.850 -5.643 -21.897 1.00 63.84 174 VAL A O 1
ATOM 1391 N N . VAL A 1 175 ? -8.421 -7.279 -22.442 1.00 60.94 175 VAL A N 1
ATOM 1392 C CA . VAL A 1 175 ? -7.402 -6.401 -22.999 1.00 60.94 175 VAL A CA 1
ATOM 1393 C C . VAL A 1 175 ? -7.753 -6.139 -24.461 1.00 60.94 175 VAL A C 1
ATOM 1395 O O . VAL A 1 175 ? -7.403 -6.896 -25.358 1.00 60.94 175 VAL A O 1
ATOM 1398 N N . THR A 1 176 ? -8.477 -5.050 -24.715 1.00 62.62 176 THR A N 1
ATOM 1399 C CA . THR A 1 176 ? -8.648 -4.521 -26.079 1.00 62.62 176 THR A CA 1
ATOM 1400 C C . THR A 1 176 ? -7.328 -3.921 -26.575 1.00 62.62 176 THR A C 1
ATOM 1402 O O . THR A 1 176 ? -6.545 -3.445 -25.750 1.00 62.62 176 THR A O 1
ATOM 1405 N N . GLU A 1 177 ? -7.094 -3.831 -27.890 1.00 59.38 177 GLU A N 1
ATOM 1406 C CA . GLU A 1 177 ? -5.892 -3.167 -28.440 1.00 59.38 177 GLU A CA 1
ATOM 1407 C C . GLU A 1 177 ? -5.685 -1.748 -27.882 1.00 59.38 177 GLU A C 1
ATOM 1409 O O . GLU A 1 177 ? -4.567 -1.358 -27.549 1.00 59.38 177 GLU A O 1
ATOM 1414 N N . SER A 1 178 ? -6.774 -1.008 -27.663 1.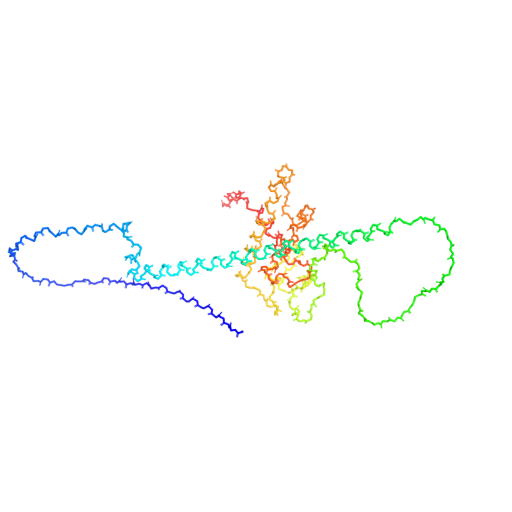00 55.53 178 SER A N 1
ATOM 1415 C CA . SER A 1 178 ? -6.757 0.337 -27.073 1.00 55.53 178 SER A CA 1
ATOM 1416 C C . SER A 1 178 ? -6.402 0.369 -25.578 1.00 55.53 178 SER A C 1
ATOM 1418 O O . SER A 1 178 ? -6.143 1.441 -25.034 1.00 55.53 178 SER A O 1
ATOM 1420 N N . ASN A 1 179 ? -6.383 -0.786 -24.904 1.00 65.00 179 ASN A N 1
ATOM 1421 C CA . ASN A 1 179 ? -6.219 -0.917 -23.456 1.00 65.00 179 ASN A CA 1
ATOM 1422 C C . ASN A 1 179 ? -5.055 -1.834 -23.033 1.00 65.00 179 ASN A C 1
ATOM 1424 O O . ASN A 1 179 ? -4.946 -2.219 -21.868 1.00 65.00 179 ASN A O 1
ATOM 1428 N N . LYS A 1 180 ? -4.144 -2.152 -23.964 1.00 64.19 180 LYS A N 1
ATOM 1429 C CA . LYS A 1 180 ? -3.015 -3.075 -23.744 1.00 64.19 180 LYS A CA 1
ATOM 1430 C C . LYS A 1 180 ? -2.139 -2.732 -22.535 1.00 64.19 180 LYS A C 1
ATOM 1432 O O . LYS A 1 180 ? -1.545 -3.613 -21.925 1.00 64.19 180 LYS A O 1
ATOM 1437 N N . SER A 1 181 ? -2.078 -1.452 -22.175 1.00 68.38 181 SER A N 1
ATOM 1438 C CA . SER A 1 181 ? -1.256 -0.937 -21.074 1.00 68.38 181 SER A CA 1
ATOM 1439 C C . SER A 1 181 ? -2.054 -0.500 -19.842 1.00 68.38 181 SER A C 1
ATOM 1441 O O . SER A 1 181 ? -1.468 0.097 -18.942 1.00 68.38 181 SER A O 1
ATOM 1443 N N . ARG A 1 182 ? -3.379 -0.714 -19.793 1.00 73.44 182 ARG A N 1
ATOM 1444 C CA . ARG A 1 182 ? -4.203 -0.349 -18.624 1.00 73.44 182 ARG A CA 1
ATOM 1445 C C . ARG A 1 182 ? -5.180 -1.482 -18.287 1.00 73.44 182 ARG A C 1
ATOM 1447 O O . ARG A 1 182 ? -6.383 -1.362 -18.515 1.00 73.44 182 ARG A O 1
ATOM 1454 N N . PRO A 1 183 ? -4.672 -2.604 -17.752 1.00 81.06 183 PRO A N 1
ATOM 1455 C CA . PRO A 1 183 ? -5.529 -3.718 -17.369 1.00 81.06 183 PRO A CA 1
ATOM 1456 C C . PRO A 1 183 ? -6.654 -3.256 -16.438 1.00 81.06 183 PRO A C 1
ATOM 1458 O O . PRO A 1 183 ? -6.478 -2.328 -15.640 1.00 81.06 183 PRO A O 1
ATOM 1461 N N . ALA A 1 184 ? -7.807 -3.921 -16.515 1.00 87.00 184 ALA A N 1
ATOM 1462 C CA . ALA A 1 184 ? -8.889 -3.689 -15.570 1.00 87.00 184 ALA A CA 1
ATOM 1463 C C . ALA A 1 184 ? -8.435 -4.158 -14.178 1.00 87.00 184 ALA A C 1
ATOM 1465 O O . ALA A 1 184 ? -8.528 -5.337 -13.843 1.00 87.00 184 ALA A O 1
ATOM 1466 N N . MET A 1 185 ? -7.896 -3.237 -13.372 1.00 91.56 185 MET A N 1
ATOM 1467 C CA . MET A 1 185 ? -7.219 -3.590 -12.117 1.00 91.56 185 MET A CA 1
ATOM 1468 C C . MET A 1 185 ? -8.125 -4.322 -11.119 1.00 91.56 185 MET A C 1
ATOM 1470 O O . MET A 1 185 ? -7.648 -5.200 -10.413 1.00 91.56 185 MET A O 1
ATOM 1474 N N . GLU A 1 186 ? -9.433 -4.065 -11.138 1.00 90.56 186 GLU A N 1
ATOM 1475 C CA . GLU A 1 186 ? -10.432 -4.803 -10.347 1.00 90.56 186 GLU A CA 1
ATOM 1476 C C . GLU A 1 186 ? -10.493 -6.307 -10.676 1.00 90.56 186 GLU A C 1
ATOM 1478 O O . GLU A 1 186 ? -10.871 -7.111 -9.834 1.00 90.56 186 GLU A O 1
ATOM 1483 N N . LYS A 1 187 ? -10.117 -6.706 -11.898 1.00 90.19 187 LYS A N 1
ATOM 1484 C CA . LYS A 1 187 ? -10.049 -8.116 -12.328 1.00 90.19 187 LYS A CA 1
ATOM 1485 C C . LYS A 1 187 ? -8.647 -8.709 -12.208 1.00 90.19 187 LYS A C 1
ATOM 1487 O O . LYS A 1 187 ? -8.487 -9.933 -12.175 1.00 90.19 187 LYS A O 1
ATOM 1492 N N . ALA A 1 188 ? -7.640 -7.841 -12.169 1.00 91.81 188 ALA A N 1
ATOM 1493 C CA . ALA A 1 188 ? -6.240 -8.223 -12.094 1.00 91.81 188 ALA A CA 1
ATOM 1494 C C . ALA A 1 188 ? -5.744 -8.457 -10.661 1.00 91.81 188 ALA A C 1
ATOM 1496 O O . ALA A 1 188 ? -4.849 -9.277 -10.436 1.00 91.81 188 ALA A O 1
ATOM 1497 N N . VAL A 1 189 ? -6.312 -7.738 -9.693 1.00 94.38 189 VAL A N 1
ATOM 1498 C CA . VAL A 1 189 ? -6.090 -7.990 -8.268 1.00 94.38 189 VAL A CA 1
ATOM 1499 C C . VAL A 1 189 ? -6.962 -9.173 -7.853 1.00 94.38 189 VAL A C 1
ATOM 1501 O O . VAL A 1 189 ? -8.158 -9.210 -8.138 1.00 94.38 189 VAL A O 1
ATOM 1504 N N . ARG A 1 190 ? -6.332 -10.176 -7.242 1.00 94.75 190 ARG A N 1
ATOM 1505 C CA . ARG A 1 190 ? -6.938 -11.458 -6.870 1.00 94.75 190 ARG A CA 1
ATOM 1506 C C . ARG A 1 190 ? -6.438 -11.861 -5.494 1.00 94.75 190 ARG A C 1
ATOM 1508 O O . ARG A 1 190 ? -5.327 -11.481 -5.124 1.00 94.75 190 ARG A O 1
ATOM 1515 N N . HIS A 1 191 ? -7.250 -12.639 -4.795 1.00 94.81 191 HIS A N 1
ATOM 1516 C CA . HIS A 1 191 ? -6.876 -13.305 -3.550 1.00 94.81 191 HIS A CA 1
ATOM 1517 C C . HIS A 1 191 ? -5.798 -14.372 -3.791 1.00 94.81 191 HIS A C 1
ATOM 1519 O O . HIS A 1 191 ? -5.504 -14.729 -4.935 1.00 94.81 191 HIS A O 1
ATOM 1525 N N . GLU A 1 192 ? -5.198 -14.892 -2.721 1.00 92.56 192 GLU A N 1
ATOM 1526 C CA . GLU A 1 192 ? -4.131 -15.909 -2.791 1.00 92.56 192 GLU A CA 1
ATOM 1527 C C . GLU A 1 192 ? -4.589 -17.234 -3.432 1.00 92.56 192 GLU A C 1
ATOM 1529 O O . GLU A 1 192 ? -3.811 -17.941 -4.078 1.00 92.56 192 GLU A O 1
ATOM 1534 N N . ASP A 1 193 ? -5.878 -17.553 -3.324 1.00 91.19 193 ASP A N 1
ATOM 1535 C CA . ASP A 1 193 ? -6.507 -18.689 -4.006 1.00 91.19 193 ASP A CA 1
ATOM 1536 C C . ASP A 1 193 ? -6.778 -18.413 -5.505 1.00 91.19 193 ASP A C 1
ATOM 1538 O O . ASP A 1 193 ? -7.067 -19.320 -6.299 1.00 91.19 193 ASP A O 1
ATOM 1542 N N . GLY A 1 194 ? -6.619 -17.155 -5.919 1.00 90.31 194 GLY A N 1
ATOM 1543 C CA . GLY A 1 194 ? -6.870 -16.655 -7.260 1.00 90.31 194 GLY A CA 1
ATOM 1544 C C . GLY A 1 194 ? -8.326 -16.293 -7.541 1.00 90.31 194 GLY A C 1
ATOM 1545 O O . GLY A 1 194 ? -8.678 -16.116 -8.710 1.00 90.31 194 GLY A O 1
ATOM 1546 N N . THR A 1 195 ? -9.175 -16.193 -6.515 1.00 93.56 195 THR A N 1
ATOM 1547 C CA . THR A 1 195 ? -10.528 -15.645 -6.658 1.00 93.56 195 THR A CA 1
ATOM 1548 C C . THR A 1 195 ? -10.490 -14.135 -6.900 1.00 93.56 195 THR A C 1
ATOM 1550 O O . THR A 1 195 ? -9.522 -13.441 -6.574 1.00 93.56 195 THR A O 1
ATOM 1553 N N . LEU A 1 196 ? -11.536 -13.622 -7.551 1.00 93.81 196 LEU A N 1
ATOM 1554 C CA . LEU A 1 196 ? -11.669 -12.194 -7.824 1.00 93.81 196 LEU A CA 1
ATOM 1555 C C . LEU A 1 196 ? -12.034 -11.451 -6.543 1.00 93.81 196 LEU A C 1
ATOM 1557 O O . LEU A 1 196 ? -12.888 -11.907 -5.784 1.00 93.81 196 LEU A O 1
ATOM 1561 N N . ILE A 1 197 ? -11.445 -10.272 -6.363 1.00 95.38 197 ILE A N 1
ATOM 1562 C CA . ILE A 1 197 ? -11.886 -9.349 -5.322 1.00 95.38 197 ILE A CA 1
ATOM 1563 C C . ILE A 1 197 ? -13.297 -8.832 -5.623 1.00 95.38 197 ILE A C 1
ATOM 1565 O O . ILE A 1 197 ? -13.721 -8.727 -6.782 1.00 95.38 197 ILE A O 1
ATOM 1569 N N . ASN A 1 198 ? -14.031 -8.485 -4.573 1.00 95.44 198 ASN A N 1
ATOM 1570 C CA . ASN A 1 198 ? -15.342 -7.868 -4.685 1.00 95.44 198 ASN A CA 1
ATOM 1571 C C . ASN A 1 198 ? -15.243 -6.336 -4.852 1.00 95.44 198 ASN A C 1
ATOM 1573 O O . ASN A 1 198 ? -14.195 -5.709 -4.679 1.00 95.44 198 ASN A O 1
ATOM 1577 N N . VAL A 1 199 ? -16.375 -5.708 -5.180 1.00 93.62 199 VAL A N 1
ATOM 1578 C CA . VAL A 1 199 ? -16.452 -4.257 -5.427 1.00 93.62 199 VAL A CA 1
ATOM 1579 C C . VAL A 1 199 ? -16.095 -3.438 -4.177 1.00 93.62 199 VAL A C 1
ATOM 1581 O O . VAL A 1 199 ? -15.541 -2.343 -4.293 1.00 93.62 199 VAL A O 1
ATOM 1584 N N . GLY A 1 200 ? -16.418 -3.940 -2.982 1.00 94.94 200 GLY A N 1
ATOM 1585 C CA . GLY A 1 200 ? -16.091 -3.299 -1.707 1.00 94.94 200 GLY A CA 1
ATOM 1586 C C . GLY A 1 200 ? -14.585 -3.271 -1.449 1.00 94.94 200 GLY A C 1
ATOM 1587 O O . GLY A 1 200 ? -14.037 -2.204 -1.179 1.00 94.94 200 GLY A O 1
ATOM 1588 N N . GLU A 1 201 ? -13.913 -4.406 -1.637 1.00 95.88 201 GLU A N 1
ATOM 1589 C CA . GLU A 1 201 ? -12.453 -4.546 -1.534 1.00 95.88 201 GLU A CA 1
ATOM 1590 C C . GLU A 1 201 ? -11.743 -3.629 -2.531 1.00 95.88 201 GLU A C 1
ATOM 1592 O O . GLU A 1 201 ? -10.852 -2.864 -2.167 1.00 95.88 201 GLU A O 1
ATOM 1597 N N . TRP A 1 202 ? -12.205 -3.600 -3.785 1.00 96.06 202 TRP A N 1
ATOM 1598 C CA . TRP A 1 202 ? -11.639 -2.694 -4.783 1.00 96.06 202 TRP A CA 1
ATOM 1599 C C . TRP A 1 202 ? -11.806 -1.211 -4.415 1.00 96.06 202 TRP A C 1
ATOM 1601 O O . TRP A 1 202 ? -10.922 -0.385 -4.674 1.00 96.06 202 TRP A O 1
ATOM 1611 N N . ARG A 1 203 ? -12.937 -0.833 -3.803 1.00 95.44 203 ARG A N 1
ATOM 1612 C CA . ARG A 1 203 ? -13.135 0.532 -3.289 1.00 95.44 203 ARG A CA 1
ATOM 1613 C C . ARG A 1 203 ? -12.183 0.841 -2.135 1.00 95.44 203 ARG A C 1
ATOM 1615 O O . ARG A 1 203 ? -11.630 1.940 -2.139 1.00 95.44 203 ARG A O 1
ATOM 1622 N N . ALA A 1 204 ? -11.978 -0.097 -1.212 1.00 95.62 204 ALA A N 1
ATOM 1623 C CA . ALA A 1 204 ? -11.048 0.053 -0.094 1.00 95.62 204 ALA A CA 1
ATOM 1624 C C . ALA A 1 204 ? -9.607 0.258 -0.590 1.00 95.62 204 ALA A C 1
ATOM 1626 O O . ALA A 1 204 ? -8.998 1.279 -0.269 1.00 95.62 204 ALA A O 1
ATOM 1627 N N . ILE A 1 205 ? -9.141 -0.594 -1.511 1.00 96.62 205 ILE A N 1
ATOM 1628 C CA . ILE A 1 205 ? -7.817 -0.477 -2.143 1.00 96.62 205 ILE A CA 1
ATOM 1629 C C . ILE A 1 205 ? -7.622 0.911 -2.765 1.00 96.62 205 ILE A C 1
ATOM 1631 O O . ILE A 1 205 ? -6.609 1.581 -2.546 1.00 96.62 205 ILE A O 1
ATOM 1635 N N . LYS A 1 206 ? -8.610 1.393 -3.532 1.00 96.00 206 LYS A N 1
ATOM 1636 C CA . LYS A 1 206 ? -8.544 2.734 -4.137 1.00 96.00 206 LYS A CA 1
ATOM 1637 C C . LYS A 1 206 ? -8.548 3.853 -3.097 1.00 96.00 206 LYS A C 1
ATOM 1639 O O . LYS A 1 206 ? -7.903 4.877 -3.326 1.00 96.00 206 LYS A O 1
ATOM 1644 N N . ALA A 1 207 ? -9.292 3.702 -2.003 1.00 95.75 207 ALA A N 1
ATOM 1645 C CA . ALA A 1 207 ? -9.333 4.685 -0.925 1.00 95.75 207 ALA A CA 1
ATOM 1646 C C . ALA A 1 207 ? -7.970 4.784 -0.222 1.00 95.75 207 ALA A C 1
ATOM 1648 O O . ALA A 1 207 ? -7.451 5.892 -0.071 1.00 95.75 207 ALA A O 1
ATOM 1649 N N . ASN A 1 208 ? -7.345 3.647 0.086 1.00 96.44 208 ASN A N 1
ATOM 1650 C CA . ASN A 1 208 ? -6.018 3.586 0.700 1.00 96.44 208 ASN A CA 1
ATOM 1651 C C . ASN A 1 208 ? -4.934 4.142 -0.232 1.00 96.44 208 ASN A C 1
ATOM 1653 O O . ASN A 1 208 ? -4.169 5.030 0.153 1.00 96.44 208 ASN A O 1
ATOM 1657 N N . ALA A 1 209 ? -4.949 3.751 -1.510 1.00 96.00 209 ALA A N 1
ATOM 1658 C CA . ALA A 1 209 ? -4.052 4.322 -2.514 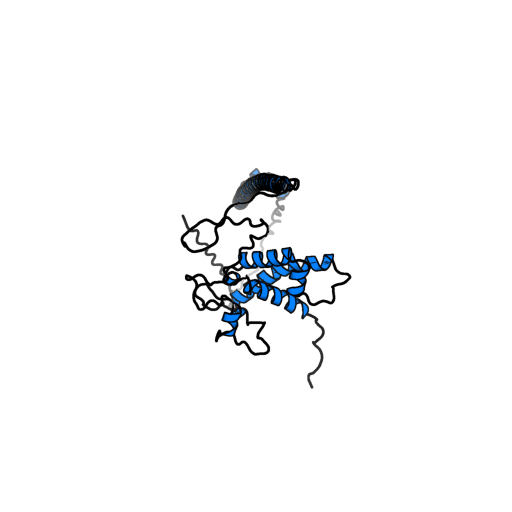1.00 96.00 209 ALA A CA 1
ATOM 1659 C C . ALA A 1 209 ? -4.218 5.847 -2.656 1.00 96.00 209 ALA A C 1
ATOM 1661 O O . ALA A 1 209 ? -3.231 6.570 -2.808 1.00 96.00 209 ALA A O 1
ATOM 1662 N N . ARG A 1 210 ? -5.453 6.366 -2.565 1.00 95.25 210 ARG A N 1
ATOM 1663 C CA . ARG A 1 210 ? -5.728 7.813 -2.554 1.00 95.25 210 ARG A CA 1
ATOM 1664 C C . ARG A 1 210 ? -5.180 8.493 -1.308 1.00 95.25 210 ARG A C 1
ATOM 1666 O O . ARG A 1 210 ? -4.593 9.565 -1.438 1.00 95.25 210 ARG A O 1
ATOM 1673 N N . ALA A 1 211 ? -5.348 7.898 -0.132 1.00 95.06 211 ALA A N 1
ATOM 1674 C CA . ALA A 1 211 ? -4.805 8.441 1.108 1.00 95.06 211 ALA A CA 1
ATOM 1675 C C . ALA A 1 211 ? -3.272 8.545 1.046 1.00 95.06 211 ALA A C 1
ATOM 1677 O O . ALA A 1 211 ? -2.717 9.609 1.328 1.00 95.06 211 ALA A O 1
ATOM 1678 N N . ILE A 1 212 ? -2.594 7.488 0.582 1.00 95.88 212 ILE A N 1
ATOM 1679 C CA . ILE A 1 212 ? -1.135 7.480 0.403 1.00 95.88 212 ILE A CA 1
ATOM 1680 C C . ILE A 1 212 ? -0.707 8.526 -0.627 1.00 95.88 212 ILE A C 1
ATOM 1682 O O . ILE A 1 212 ? 0.170 9.337 -0.337 1.00 95.88 212 ILE A O 1
ATOM 1686 N N . ALA A 1 213 ? -1.330 8.560 -1.809 1.00 92.81 213 ALA A N 1
ATOM 1687 C CA . ALA A 1 213 ? -0.970 9.526 -2.846 1.00 92.81 213 ALA A CA 1
ATOM 1688 C C . ALA A 1 213 ? -1.123 10.976 -2.353 1.00 92.81 213 ALA A C 1
ATOM 1690 O O . ALA A 1 213 ? -0.227 11.796 -2.567 1.00 92.81 213 ALA A O 1
ATOM 1691 N N . SER A 1 214 ? -2.220 11.283 -1.656 1.00 91.06 214 SER A N 1
ATOM 1692 C CA . SER A 1 214 ? -2.488 12.615 -1.104 1.00 91.06 214 SER A CA 1
ATOM 1693 C C . SER A 1 214 ? -1.526 13.025 0.004 1.00 91.06 214 SER A C 1
ATOM 1695 O O . SER A 1 214 ? -1.195 14.203 0.098 1.00 91.06 214 SER A O 1
ATOM 1697 N N . ARG A 1 215 ? -1.072 12.079 0.831 1.00 92.31 215 ARG A N 1
ATOM 1698 C CA . ARG A 1 215 ? -0.155 12.353 1.944 1.00 92.31 215 ARG A CA 1
ATOM 1699 C C . ARG A 1 215 ? 1.308 12.402 1.506 1.00 92.31 215 ARG A C 1
ATOM 1701 O O . ARG A 1 215 ? 2.042 13.279 1.943 1.00 92.31 215 ARG A O 1
ATOM 1708 N N . ASP A 1 216 ? 1.727 11.473 0.650 1.00 91.31 216 ASP A N 1
ATOM 1709 C CA . ASP A 1 216 ? 3.150 11.192 0.422 1.00 91.31 216 ASP A CA 1
ATOM 1710 C C . ASP A 1 216 ? 3.660 11.696 -0.938 1.00 91.31 216 ASP A C 1
ATOM 1712 O O . ASP A 1 216 ? 4.850 11.976 -1.075 1.00 91.31 216 ASP A O 1
ATOM 1716 N N . LEU A 1 217 ? 2.789 11.829 -1.950 1.00 89.81 217 LEU A N 1
ATOM 1717 C CA . LEU A 1 217 ? 3.194 12.195 -3.315 1.00 89.81 217 LEU A CA 1
ATOM 1718 C C . LEU A 1 217 ? 2.749 13.605 -3.712 1.00 89.81 217 LEU A C 1
ATOM 1720 O O . LEU A 1 217 ? 3.557 14.392 -4.203 1.00 89.81 217 LEU A O 1
ATOM 1724 N N . LEU A 1 218 ? 1.473 13.945 -3.513 1.00 86.88 218 LEU A N 1
ATOM 1725 C CA . LEU A 1 218 ? 0.928 15.240 -3.934 1.00 86.88 218 LEU A CA 1
ATOM 1726 C C . LEU A 1 218 ? 1.586 16.456 -3.252 1.00 86.88 218 LEU A C 1
ATOM 1728 O O . LEU A 1 218 ? 1.827 17.435 -3.963 1.00 86.88 218 LEU A O 1
ATOM 1732 N N . PRO A 1 219 ? 1.962 16.430 -1.956 1.00 86.38 219 PRO A N 1
ATOM 1733 C CA . PRO A 1 219 ? 2.612 17.577 -1.314 1.00 86.38 219 PRO A CA 1
ATOM 1734 C C . PRO A 1 219 ? 3.983 17.914 -1.912 1.00 86.38 219 PRO A C 1
ATOM 1736 O O . PRO A 1 219 ? 4.397 19.071 -1.905 1.00 86.38 219 PRO A O 1
ATOM 1739 N N . LEU A 1 220 ? 4.668 16.930 -2.507 1.00 82.56 220 LEU A N 1
ATOM 1740 C CA . LEU A 1 220 ? 5.960 17.134 -3.172 1.00 82.56 220 LEU A CA 1
ATOM 1741 C C . LEU A 1 220 ? 5.850 18.028 -4.412 1.00 82.56 220 LEU A C 1
ATOM 1743 O O . LEU A 1 220 ? 6.842 18.629 -4.826 1.00 82.56 220 LEU A O 1
ATOM 1747 N N . LEU A 1 221 ? 4.653 18.106 -5.003 1.00 76.62 221 LEU A N 1
ATOM 1748 C CA . LEU A 1 221 ? 4.371 18.956 -6.157 1.00 76.62 221 LEU A CA 1
ATOM 1749 C C . LEU A 1 221 ? 4.260 20.428 -5.750 1.00 76.62 221 LEU A C 1
ATOM 1751 O O . LEU A 1 221 ? 4.825 21.281 -6.430 1.00 76.62 221 LEU A O 1
ATOM 1755 N N . LEU A 1 222 ? 3.628 20.704 -4.604 1.00 69.94 222 LEU A N 1
ATOM 1756 C CA . LEU A 1 222 ? 3.426 22.062 -4.085 1.00 69.94 222 LEU A CA 1
ATOM 1757 C C . LEU A 1 222 ? 4.751 22.762 -3.754 1.00 69.94 222 LEU A C 1
ATOM 1759 O O . LEU A 1 222 ? 4.868 23.976 -3.881 1.00 69.94 222 LEU A O 1
ATOM 1763 N N . LEU A 1 223 ? 5.781 21.996 -3.384 1.00 63.88 223 LEU A N 1
ATOM 1764 C CA . LEU A 1 223 ? 7.098 22.538 -3.049 1.00 63.88 223 LEU A CA 1
ATOM 1765 C C . LEU A 1 223 ? 7.896 23.016 -4.281 1.00 63.88 223 LEU A C 1
ATOM 1767 O O . LEU A 1 223 ? 8.911 23.693 -4.131 1.00 63.88 223 LEU A O 1
ATOM 1771 N N . ARG A 1 224 ? 7.474 22.659 -5.505 1.00 61.47 224 ARG A N 1
ATOM 1772 C CA . ARG A 1 224 ? 8.223 22.925 -6.753 1.00 61.47 224 ARG A CA 1
ATOM 1773 C C . ARG A 1 224 ? 7.445 23.761 -7.779 1.00 61.47 224 ARG A C 1
ATOM 1775 O O . ARG A 1 224 ? 7.847 23.839 -8.945 1.00 61.47 224 ARG A O 1
ATOM 1782 N N . ASP A 1 225 ? 6.327 24.348 -7.362 1.00 54.81 225 ASP A N 1
ATOM 1783 C CA . ASP A 1 225 ? 5.207 24.715 -8.233 1.00 54.81 225 ASP A CA 1
ATOM 1784 C C . ASP A 1 225 ? 5.325 26.087 -8.932 1.00 54.81 225 ASP A C 1
ATOM 1786 O O . ASP A 1 225 ? 4.416 26.909 -8.901 1.00 54.81 225 ASP A O 1
ATOM 1790 N N . THR A 1 226 ? 6.429 26.335 -9.647 1.00 52.44 226 THR A N 1
ATOM 1791 C CA . THR A 1 226 ? 6.483 27.437 -10.638 1.00 52.44 226 THR A CA 1
ATOM 1792 C C . THR A 1 226 ? 6.767 26.987 -12.072 1.00 52.44 226 THR A C 1
ATOM 1794 O O . THR A 1 226 ? 6.543 27.757 -12.998 1.00 52.44 226 THR A O 1
ATOM 1797 N N . LEU A 1 227 ? 7.191 25.736 -12.307 1.00 54.38 227 LEU A N 1
ATOM 1798 C CA . LEU A 1 227 ? 7.592 25.272 -13.653 1.00 54.38 227 LEU A CA 1
ATOM 1799 C C . LEU A 1 227 ? 6.912 23.978 -14.139 1.00 54.38 227 LEU A C 1
ATOM 1801 O O . LEU A 1 227 ? 7.092 23.592 -15.295 1.00 54.38 227 LEU A O 1
ATOM 1805 N N . PHE A 1 228 ? 6.142 23.286 -13.290 1.00 54.47 228 PHE A N 1
ATOM 1806 C CA . PHE A 1 228 ? 5.641 21.931 -13.589 1.00 54.47 228 PHE A CA 1
ATOM 1807 C C . PHE A 1 228 ? 4.121 21.753 -13.474 1.00 54.47 228 PHE A C 1
ATOM 1809 O O . PHE A 1 228 ? 3.627 20.673 -13.798 1.00 54.47 228 PHE A O 1
ATOM 1816 N N . SER A 1 229 ? 3.391 22.808 -13.101 1.00 53.06 229 SER A N 1
ATOM 1817 C CA . SER A 1 229 ? 1.942 22.805 -12.844 1.00 53.06 229 SER A CA 1
ATOM 1818 C C . SER A 1 229 ? 1.089 22.265 -14.012 1.00 53.06 229 SER A C 1
ATOM 1820 O O . SER A 1 229 ? 0.014 21.709 -13.803 1.00 53.06 229 SER A O 1
ATOM 1822 N N . THR A 1 230 ? 1.592 22.323 -15.251 1.00 53.59 230 THR A N 1
ATOM 1823 C CA . THR A 1 230 ? 0.870 21.872 -16.457 1.00 53.59 230 THR A CA 1
ATOM 1824 C C . THR A 1 230 ? 1.135 20.422 -16.871 1.00 53.59 230 THR A C 1
ATOM 1826 O O . THR A 1 230 ? 0.467 19.911 -17.774 1.00 53.59 230 THR A O 1
ATOM 1829 N N . LYS A 1 231 ? 2.102 19.720 -16.262 1.00 60.66 231 LYS A N 1
ATOM 1830 C CA . LYS A 1 231 ? 2.430 18.343 -16.665 1.00 60.66 231 LYS A CA 1
ATOM 1831 C C . LYS A 1 231 ? 1.548 17.341 -15.929 1.00 60.66 231 LYS A C 1
ATOM 1833 O O . LYS A 1 231 ? 1.438 17.370 -14.707 1.00 60.66 231 LYS A O 1
ATOM 1838 N N . LYS A 1 232 ? 0.961 16.405 -16.688 1.00 64.69 232 LYS A N 1
ATOM 1839 C CA . LYS A 1 232 ? 0.169 15.296 -16.139 1.00 64.69 232 LYS A CA 1
ATOM 1840 C C . LYS A 1 232 ? 0.963 14.584 -15.039 1.00 64.69 232 LYS A C 1
ATOM 1842 O O . LYS A 1 232 ? 2.066 14.080 -15.276 1.00 64.69 232 LYS A O 1
ATOM 1847 N N . LYS A 1 233 ? 0.370 14.538 -13.847 1.00 77.12 233 LYS A N 1
ATOM 1848 C CA . LYS A 1 233 ? 0.892 13.874 -12.649 1.00 77.12 233 LYS A CA 1
ATOM 1849 C C . LYS A 1 233 ? 0.864 12.366 -12.904 1.00 77.12 233 LYS A C 1
ATOM 1851 O O . LYS A 1 233 ? -0.165 11.719 -12.766 1.00 77.12 233 LYS A O 1
ATOM 1856 N N . THR A 1 234 ? 1.977 11.832 -13.390 1.00 82.50 234 THR A N 1
ATOM 1857 C CA . THR A 1 234 ? 2.096 10.448 -13.875 1.00 82.50 234 THR A CA 1
ATOM 1858 C C . THR A 1 234 ? 3.188 9.714 -13.116 1.00 82.50 234 THR A C 1
ATOM 1860 O O . THR A 1 234 ? 4.114 10.344 -12.598 1.00 82.50 234 THR A O 1
ATOM 1863 N N . LYS A 1 235 ? 3.133 8.377 -13.118 1.00 87.44 235 LYS A N 1
ATOM 1864 C CA . LYS A 1 235 ? 4.228 7.513 -12.646 1.00 87.44 235 LYS A CA 1
ATOM 1865 C C . LYS A 1 235 ? 5.591 8.002 -13.144 1.00 87.44 235 LYS A C 1
ATOM 1867 O O . LYS A 1 235 ? 6.481 8.241 -12.339 1.00 87.44 235 LYS A O 1
ATOM 1872 N N . THR A 1 236 ? 5.725 8.240 -14.451 1.00 86.50 236 THR A N 1
ATOM 1873 C CA . THR A 1 236 ? 6.982 8.672 -15.088 1.00 86.50 236 THR A CA 1
ATOM 1874 C C . THR A 1 236 ? 7.556 9.951 -14.478 1.00 86.50 236 THR A C 1
ATOM 1876 O O . THR A 1 236 ? 8.773 10.098 -14.378 1.00 86.50 236 THR A O 1
ATOM 1879 N N . PHE A 1 237 ? 6.698 10.885 -14.061 1.00 87.38 237 PHE A N 1
ATOM 1880 C CA . PHE A 1 237 ? 7.138 12.105 -13.391 1.00 87.38 237 PHE A CA 1
ATOM 1881 C C . PHE A 1 237 ? 7.743 11.794 -12.015 1.00 87.38 237 PHE A C 1
ATOM 1883 O O . PHE A 1 237 ? 8.869 12.207 -11.728 1.00 87.38 237 PHE A O 1
ATOM 1890 N N . PHE A 1 238 ? 7.026 11.037 -11.182 1.00 88.94 238 PHE A N 1
ATOM 1891 C CA . PHE A 1 238 ? 7.483 10.712 -9.831 1.00 88.94 238 PHE A CA 1
ATOM 1892 C C . PHE A 1 238 ? 8.711 9.804 -9.839 1.00 88.94 238 PHE A C 1
ATOM 1894 O O . PHE A 1 238 ? 9.655 10.074 -9.106 1.00 88.94 238 PHE A O 1
ATOM 1901 N N . THR A 1 239 ? 8.780 8.813 -10.726 1.00 88.31 239 THR A N 1
ATOM 1902 C CA . THR A 1 239 ? 9.969 7.957 -10.849 1.00 88.31 239 THR A CA 1
ATOM 1903 C C . THR A 1 239 ? 11.197 8.734 -11.324 1.00 88.31 239 THR A C 1
ATOM 1905 O O . THR A 1 239 ? 12.314 8.389 -10.956 1.00 88.31 239 THR A O 1
ATOM 1908 N N . LYS A 1 240 ? 11.020 9.798 -12.122 1.00 86.88 240 LYS A N 1
ATOM 1909 C CA . LYS A 1 240 ? 12.131 10.625 -12.618 1.00 86.88 240 LYS A CA 1
ATOM 1910 C C . LYS A 1 240 ? 12.654 11.620 -11.581 1.00 86.88 240 LYS A C 1
ATOM 1912 O O . LYS A 1 240 ? 13.861 11.820 -11.499 1.00 86.88 240 LYS A O 1
ATOM 1917 N N . TYR A 1 241 ? 11.765 12.280 -10.838 1.00 86.25 241 TYR A N 1
ATOM 1918 C CA . TYR A 1 241 ? 12.140 13.401 -9.962 1.00 86.25 241 TYR A CA 1
ATOM 1919 C C . TYR A 1 241 ? 12.073 13.083 -8.464 1.00 86.25 241 TYR A C 1
ATOM 1921 O O . TYR A 1 241 ? 12.757 13.734 -7.681 1.00 86.25 241 TYR A O 1
ATOM 1929 N N . TYR A 1 242 ? 11.286 12.085 -8.068 1.00 89.12 242 TYR A N 1
ATOM 1930 C CA . TYR A 1 242 ? 11.007 11.731 -6.674 1.00 89.12 242 TYR A CA 1
ATOM 1931 C C . TYR A 1 242 ? 11.032 10.210 -6.468 1.00 89.12 242 TYR A C 1
ATOM 1933 O O . TYR A 1 242 ? 10.189 9.669 -5.756 1.00 89.12 242 TYR A O 1
ATOM 1941 N N . LEU A 1 243 ? 12.003 9.519 -7.081 1.00 91.56 243 LEU A N 1
ATOM 1942 C CA . LEU A 1 243 ? 12.071 8.052 -7.105 1.00 91.56 243 LEU A CA 1
ATOM 1943 C C . LEU A 1 243 ? 11.905 7.425 -5.717 1.00 91.56 243 LEU A C 1
ATOM 1945 O O . LEU A 1 243 ? 11.109 6.512 -5.559 1.00 91.56 243 LEU A O 1
ATOM 1949 N N . LYS A 1 244 ? 12.600 7.962 -4.707 1.00 91.88 244 LYS A N 1
ATOM 1950 C CA . LYS A 1 244 ? 12.500 7.471 -3.329 1.00 91.88 244 LYS A CA 1
ATOM 1951 C C . LYS A 1 244 ? 11.062 7.525 -2.801 1.00 91.88 244 LYS A C 1
ATOM 1953 O O . LYS A 1 244 ? 10.563 6.527 -2.313 1.00 91.88 244 LYS A O 1
ATOM 1958 N N . HIS A 1 245 ? 10.382 8.660 -2.957 1.00 92.56 245 HIS A N 1
ATOM 1959 C CA . HIS A 1 245 ? 9.008 8.825 -2.478 1.00 92.56 245 HIS A CA 1
ATOM 1960 C C . HIS A 1 245 ? 8.022 7.950 -3.254 1.00 92.56 245 HIS A C 1
ATOM 1962 O O . HIS A 1 245 ? 7.068 7.448 -2.673 1.00 92.56 245 HIS A O 1
ATOM 1968 N N . TRP A 1 246 ? 8.264 7.739 -4.554 1.00 94.31 246 TRP A N 1
ATOM 1969 C CA . TRP A 1 246 ? 7.493 6.784 -5.347 1.00 94.31 246 TRP A CA 1
ATOM 1970 C C . TRP A 1 246 ? 7.643 5.361 -4.805 1.00 94.31 246 TRP A C 1
ATOM 1972 O O . TRP A 1 246 ? 6.640 4.715 -4.521 1.00 94.31 246 TRP A O 1
ATOM 1982 N N . THR A 1 247 ? 8.880 4.892 -4.620 1.00 94.12 247 THR A N 1
ATOM 1983 C CA . THR A 1 247 ? 9.157 3.560 -4.069 1.00 94.12 247 THR A CA 1
ATOM 1984 C C . THR A 1 247 ? 8.559 3.403 -2.672 1.00 94.12 247 THR A C 1
ATOM 1986 O O . THR A 1 247 ? 7.884 2.412 -2.416 1.00 94.12 247 THR A O 1
ATOM 1989 N N . ASP A 1 248 ? 8.732 4.394 -1.797 1.00 94.69 248 ASP A N 1
ATOM 1990 C CA . ASP A 1 248 ? 8.179 4.365 -0.442 1.00 94.69 248 ASP A CA 1
ATOM 1991 C C . ASP A 1 248 ? 6.639 4.318 -0.469 1.00 94.69 248 ASP A C 1
ATOM 1993 O O . ASP A 1 248 ? 6.034 3.576 0.300 1.00 94.69 248 ASP A O 1
ATOM 1997 N N . ALA A 1 249 ? 5.985 5.057 -1.374 1.00 95.56 249 ALA A N 1
ATOM 1998 C CA . ALA A 1 249 ? 4.530 5.024 -1.531 1.00 95.56 249 ALA A CA 1
ATOM 1999 C C . ALA A 1 249 ? 4.020 3.670 -2.052 1.00 95.56 249 ALA A C 1
ATOM 2001 O O . ALA A 1 249 ? 2.987 3.193 -1.587 1.00 95.56 249 ALA A O 1
ATOM 2002 N N . VAL A 1 250 ? 4.741 3.046 -2.990 1.00 95.69 250 VAL A N 1
ATOM 2003 C CA . VAL A 1 250 ? 4.434 1.696 -3.490 1.00 95.69 250 VAL A CA 1
ATOM 2004 C C . VAL A 1 250 ? 4.531 0.675 -2.357 1.00 95.69 250 VAL A C 1
ATOM 2006 O O . VAL A 1 250 ? 3.586 -0.076 -2.145 1.00 95.69 250 VAL A O 1
ATOM 2009 N N . LEU A 1 251 ? 5.624 0.696 -1.588 1.00 95.06 251 LEU A N 1
ATOM 2010 C CA . LEU A 1 251 ? 5.832 -0.238 -0.478 1.00 95.06 251 LEU A CA 1
ATOM 2011 C C . LEU A 1 251 ? 4.796 -0.055 0.634 1.00 95.06 251 LEU A C 1
ATOM 2013 O O . LEU A 1 251 ? 4.238 -1.037 1.111 1.00 95.06 251 LEU A O 1
ATOM 2017 N N . LYS A 1 252 ? 4.480 1.191 1.007 1.00 95.81 252 LYS A N 1
ATOM 2018 C CA . LYS A 1 252 ? 3.413 1.471 1.983 1.00 95.81 252 LYS A CA 1
ATOM 2019 C C . LYS A 1 252 ? 2.050 0.986 1.500 1.00 95.81 252 LYS A C 1
ATOM 2021 O O . LYS A 1 252 ? 1.241 0.547 2.308 1.00 95.81 252 LYS A O 1
ATOM 2026 N N . LEU A 1 253 ? 1.775 1.098 0.200 1.00 96.50 253 LEU A N 1
ATOM 2027 C CA . LEU A 1 253 ? 0.519 0.609 -0.356 1.00 96.50 253 LEU A CA 1
ATOM 2028 C C . LEU A 1 253 ? 0.455 -0.919 -0.296 1.00 96.50 253 LEU A C 1
ATOM 2030 O O . LEU A 1 253 ? -0.586 -1.452 0.055 1.00 96.50 253 LEU A O 1
ATOM 2034 N N . GLU A 1 254 ? 1.549 -1.619 -0.582 1.00 96.19 254 GLU A N 1
ATOM 2035 C CA . GLU A 1 254 ? 1.612 -3.079 -0.443 1.00 96.19 254 GLU A CA 1
ATOM 2036 C C . GLU A 1 254 ? 1.529 -3.553 1.010 1.00 96.19 254 GLU A C 1
ATOM 2038 O O . GLU A 1 254 ? 0.931 -4.589 1.279 1.00 96.19 254 GLU A O 1
ATOM 2043 N N . GLU A 1 255 ? 2.086 -2.789 1.950 1.00 94.38 255 GLU A N 1
ATOM 2044 C CA . GLU A 1 255 ? 1.964 -3.062 3.384 1.00 94.38 255 GLU A CA 1
ATOM 2045 C C . GLU A 1 255 ? 0.509 -2.935 3.864 1.00 94.38 255 GLU A C 1
ATOM 2047 O O . GLU A 1 255 ? 0.048 -3.748 4.662 1.00 94.38 255 GLU A O 1
ATOM 2052 N N . GLN A 1 256 ? -0.228 -1.939 3.360 1.00 95.00 256 GLN A N 1
ATOM 2053 C CA . GLN A 1 256 ? -1.643 -1.739 3.691 1.00 95.00 256 GLN A CA 1
ATOM 2054 C C . GLN A 1 256 ? -2.584 -2.675 2.924 1.00 95.00 256 GLN A C 1
ATOM 2056 O O . GLN A 1 256 ? -3.637 -3.035 3.441 1.00 95.00 256 GLN A O 1
ATOM 2061 N N . GLU A 1 257 ? -2.216 -3.058 1.702 1.00 95.94 257 GLU A N 1
ATOM 2062 C CA . GLU A 1 257 ? -3.011 -3.893 0.799 1.00 95.94 257 GLU A CA 1
ATOM 2063 C C . GLU A 1 257 ? -2.169 -5.075 0.286 1.00 95.94 257 GLU A C 1
ATOM 2065 O O . GLU A 1 257 ? -1.684 -5.047 -0.856 1.00 95.94 257 GLU A O 1
ATOM 2070 N N . PRO A 1 258 ? -2.014 -6.148 1.088 1.00 95.06 258 PRO A N 1
ATOM 2071 C CA . PRO A 1 258 ? -1.150 -7.283 0.750 1.00 95.06 258 PRO A CA 1
ATOM 2072 C C . PRO A 1 258 ? -1.485 -7.953 -0.590 1.00 95.06 258 PRO A C 1
ATOM 2074 O O . PRO A 1 258 ? -0.601 -8.480 -1.264 1.00 95.06 258 PRO A O 1
ATOM 2077 N N . LEU A 1 259 ? -2.741 -7.871 -1.043 1.00 95.12 259 LEU A N 1
ATOM 2078 C CA . LEU A 1 259 ? -3.177 -8.392 -2.346 1.00 95.12 259 LEU A CA 1
ATOM 2079 C C . LEU A 1 259 ? -2.440 -7.753 -3.533 1.00 95.12 259 LEU A C 1
ATOM 2081 O O . LEU A 1 259 ? -2.283 -8.375 -4.589 1.00 95.12 259 LEU A O 1
ATOM 2085 N N . LEU A 1 260 ? -1.978 -6.509 -3.384 1.00 95.06 260 LEU A N 1
ATOM 2086 C CA . LEU A 1 260 ? -1.198 -5.820 -4.411 1.00 95.06 260 LEU A CA 1
ATOM 2087 C C . LEU A 1 260 ? 0.242 -6.335 -4.484 1.00 95.06 260 LEU A C 1
ATOM 2089 O O . LEU A 1 260 ? 0.841 -6.277 -5.558 1.00 95.06 260 LEU A O 1
ATOM 2093 N N . ALA A 1 261 ? 0.755 -6.905 -3.391 1.00 94.31 261 ALA A N 1
ATOM 2094 C CA . ALA A 1 261 ? 2.084 -7.505 -3.322 1.00 94.31 261 ALA A CA 1
ATOM 2095 C C . ALA A 1 261 ? 2.157 -8.885 -4.003 1.00 94.31 261 ALA A C 1
ATOM 2097 O O . ALA A 1 261 ? 3.250 -9.382 -4.267 1.00 94.31 261 ALA A O 1
ATOM 2098 N N . LEU A 1 262 ? 1.012 -9.499 -4.335 1.00 93.69 262 LEU A N 1
ATOM 2099 C CA . LEU A 1 262 ? 0.920 -10.786 -5.039 1.00 93.69 262 LEU A CA 1
ATOM 2100 C C . LEU A 1 262 ? 1.238 -10.640 -6.538 1.00 93.69 262 LEU A C 1
ATOM 2102 O O . LEU A 1 262 ? 0.405 -10.939 -7.404 1.00 93.69 262 LEU A O 1
ATOM 2106 N N . CYS A 1 263 ? 2.409 -10.092 -6.864 1.00 93.56 263 CYS A N 1
ATOM 2107 C CA . CYS A 1 263 ? 2.881 -9.896 -8.227 1.00 93.56 263 CYS A CA 1
ATOM 2108 C C . CYS A 1 263 ? 4.395 -9.669 -8.319 1.00 93.56 263 CYS A C 1
ATOM 2110 O O . CYS A 1 263 ? 5.044 -9.284 -7.353 1.00 93.56 263 CYS A O 1
ATOM 2112 N N . ALA A 1 264 ? 4.956 -9.845 -9.514 1.00 91.56 264 ALA A N 1
ATOM 2113 C CA . ALA A 1 264 ? 6.335 -9.482 -9.810 1.00 91.56 264 ALA A CA 1
ATOM 2114 C C . ALA A 1 264 ? 6.519 -7.957 -9.862 1.00 91.56 264 ALA A C 1
ATOM 2116 O O . ALA A 1 264 ? 5.684 -7.230 -10.398 1.00 91.56 264 ALA A O 1
ATOM 2117 N N . ALA A 1 265 ? 7.663 -7.471 -9.377 1.00 89.56 265 ALA A N 1
ATOM 2118 C CA . ALA A 1 265 ? 8.101 -6.083 -9.554 1.00 89.56 265 ALA A CA 1
ATOM 2119 C C . ALA A 1 265 ? 7.061 -5.001 -9.178 1.00 89.56 265 ALA A C 1
ATOM 2121 O O . ALA A 1 265 ? 7.056 -3.926 -9.775 1.00 89.56 265 ALA A O 1
ATOM 2122 N N . HIS A 1 266 ? 6.186 -5.273 -8.202 1.00 92.69 266 HIS A N 1
ATOM 2123 C CA . HIS A 1 266 ? 5.205 -4.316 -7.668 1.00 92.69 266 HIS A CA 1
ATOM 2124 C C . HIS A 1 266 ? 4.220 -3.751 -8.710 1.00 92.69 266 HIS A C 1
ATOM 2126 O O . HIS A 1 266 ? 3.614 -2.692 -8.506 1.00 92.69 266 HIS A O 1
ATOM 2132 N N . TRP A 1 267 ? 4.054 -4.419 -9.861 1.00 92.19 267 TRP A N 1
ATOM 2133 C CA . TRP A 1 267 ? 3.383 -3.807 -11.013 1.00 92.19 267 TRP A CA 1
ATOM 2134 C C . TRP A 1 267 ? 1.926 -3.431 -10.719 1.00 92.19 267 TRP A C 1
ATOM 2136 O O . TRP A 1 267 ? 1.430 -2.444 -11.277 1.00 92.19 267 TRP A O 1
ATOM 2146 N N . LYS A 1 268 ? 1.252 -4.186 -9.838 1.00 94.50 268 LYS A N 1
ATOM 2147 C CA . LYS A 1 268 ? -0.130 -3.920 -9.418 1.00 94.50 268 LYS A CA 1
ATOM 2148 C C . LYS A 1 268 ? -0.216 -2.634 -8.606 1.00 94.50 268 LYS A C 1
ATOM 2150 O O . LYS A 1 268 ? -0.974 -1.740 -8.982 1.00 94.50 268 LYS A O 1
ATOM 2155 N N . ALA A 1 269 ? 0.582 -2.510 -7.547 1.00 95.19 269 ALA A N 1
ATOM 2156 C CA . ALA A 1 269 ? 0.619 -1.316 -6.704 1.00 95.19 269 ALA A CA 1
ATOM 2157 C C . ALA A 1 269 ? 0.983 -0.060 -7.513 1.00 95.19 269 ALA A C 1
ATOM 2159 O O . ALA A 1 269 ? 0.315 0.973 -7.407 1.00 95.19 269 ALA A O 1
ATOM 2160 N N . GLU A 1 270 ? 1.967 -0.166 -8.410 1.00 93.94 270 GLU A N 1
ATOM 2161 C CA . GLU A 1 270 ? 2.341 0.933 -9.302 1.00 93.94 270 GLU A CA 1
ATOM 2162 C C . GLU A 1 270 ? 1.201 1.361 -10.240 1.00 93.94 270 GLU A C 1
ATOM 2164 O O . GLU A 1 270 ? 0.991 2.561 -10.453 1.00 93.94 270 GLU A O 1
ATOM 2169 N N . HIS A 1 271 ? 0.456 0.404 -10.805 1.00 92.38 271 HIS A N 1
ATOM 2170 C CA . HIS A 1 271 ? -0.692 0.705 -11.664 1.00 92.38 271 HIS A CA 1
ATOM 2171 C C . HIS A 1 271 ? -1.830 1.361 -10.887 1.00 92.38 271 HIS A C 1
ATOM 2173 O O . HIS A 1 271 ? -2.378 2.358 -11.359 1.00 92.38 271 HIS A O 1
ATOM 2179 N N . VAL A 1 272 ? -2.161 0.849 -9.698 1.00 94.44 272 VAL A N 1
ATOM 2180 C CA . VAL A 1 272 ? -3.203 1.435 -8.842 1.00 94.44 272 VAL A CA 1
ATOM 2181 C C . VAL A 1 272 ? -2.855 2.882 -8.494 1.00 94.44 272 VAL A C 1
ATOM 2183 O O . VAL A 1 272 ? -3.677 3.772 -8.718 1.00 94.44 272 VAL A O 1
ATOM 2186 N N . LEU A 1 273 ? -1.628 3.157 -8.041 1.00 93.19 273 LEU A N 1
ATOM 2187 C CA . LEU A 1 273 ? -1.190 4.526 -7.743 1.00 93.19 273 LEU A CA 1
ATOM 2188 C C . LEU A 1 273 ? -1.263 5.434 -8.972 1.00 93.19 273 LEU A C 1
ATOM 2190 O O . LEU A 1 273 ? -1.735 6.569 -8.883 1.00 93.19 273 LEU A O 1
ATOM 2194 N N . ASN A 1 274 ? -0.853 4.941 -10.141 1.00 91.00 274 ASN A N 1
ATOM 2195 C CA . ASN A 1 274 ? -0.929 5.722 -11.371 1.00 91.00 274 ASN A CA 1
ATOM 2196 C C . ASN A 1 274 ? -2.382 6.023 -11.794 1.00 91.00 274 ASN A C 1
ATOM 2198 O O . ASN A 1 274 ? -2.654 7.131 -12.262 1.00 91.00 274 ASN A O 1
ATOM 2202 N N . ILE A 1 275 ? -3.326 5.093 -11.593 1.00 90.56 275 ILE A N 1
ATOM 2203 C CA . ILE A 1 275 ? -4.767 5.328 -11.814 1.00 90.56 275 ILE A CA 1
ATOM 2204 C C . ILE A 1 275 ? -5.265 6.456 -10.908 1.00 90.56 275 ILE A C 1
ATOM 2206 O O . ILE A 1 275 ? -5.949 7.361 -11.379 1.00 90.56 275 ILE A O 1
ATOM 2210 N N . ILE A 1 276 ? -4.892 6.447 -9.626 1.00 91.62 276 ILE A N 1
ATOM 2211 C CA . ILE A 1 276 ? -5.295 7.494 -8.679 1.00 91.62 276 ILE A CA 1
ATOM 2212 C C . ILE A 1 276 ? -4.741 8.864 -9.085 1.00 91.62 276 ILE A C 1
ATOM 2214 O O . ILE A 1 276 ? -5.481 9.852 -9.088 1.00 91.62 276 ILE A O 1
ATOM 2218 N N . LEU A 1 277 ? -3.463 8.936 -9.460 1.00 87.69 277 LEU A N 1
ATOM 2219 C CA . LEU A 1 277 ? -2.819 10.195 -9.846 1.00 87.69 277 LEU A CA 1
ATOM 2220 C C . LEU A 1 277 ? -3.390 10.776 -11.144 1.00 87.69 277 LEU A C 1
ATOM 2222 O O . LEU A 1 277 ? -3.579 11.988 -11.247 1.00 87.69 277 LEU A O 1
ATOM 2226 N N . THR A 1 278 ? -3.695 9.917 -12.118 1.00 83.56 278 THR A N 1
ATOM 2227 C CA . THR A 1 278 ? -4.249 10.344 -13.411 1.00 83.56 278 THR A CA 1
ATOM 2228 C C . THR A 1 278 ? -5.745 10.649 -13.329 1.00 83.56 278 THR A C 1
ATOM 2230 O O . THR A 1 278 ? -6.169 11.685 -13.838 1.00 83.56 278 THR A O 1
ATOM 2233 N N . GLY A 1 279 ? -6.529 9.849 -12.601 1.00 74.31 279 GLY A N 1
ATOM 2234 C CA . GLY A 1 279 ? -7.957 10.102 -12.373 1.00 74.31 279 GLY A CA 1
ATOM 2235 C C . GLY A 1 279 ? -8.237 11.348 -11.524 1.00 74.31 279 GLY A C 1
ATOM 2236 O O . GLY A 1 279 ? -9.272 11.984 -11.684 1.00 74.31 279 GLY A O 1
ATOM 2237 N N . SER A 1 280 ? -7.295 11.764 -10.669 1.00 54.94 280 SER A N 1
ATOM 2238 C CA . SER A 1 280 ? -7.408 13.016 -9.896 1.00 54.94 280 SER A CA 1
ATOM 2239 C C . SER A 1 280 ? -7.144 14.282 -10.728 1.00 54.94 280 SER A C 1
ATOM 2241 O O . SER A 1 280 ? -7.313 15.385 -10.219 1.00 54.94 280 SER A O 1
ATOM 2243 N N . SER A 1 281 ? -6.708 14.146 -11.988 1.00 48.00 281 SER A N 1
ATOM 2244 C CA . SER A 1 281 ? -6.491 15.279 -12.903 1.00 48.00 281 SER A CA 1
ATOM 2245 C C . SER A 1 281 ? -7.680 15.577 -13.826 1.00 48.00 281 SER A C 1
ATOM 2247 O O . SER A 1 281 ? -7.671 16.601 -14.500 1.00 48.00 281 SER A O 1
ATOM 2249 N N . GLU A 1 282 ? -8.710 14.722 -13.832 1.00 38.31 282 GLU A N 1
ATOM 2250 C CA . GLU A 1 282 ? -9.890 14.852 -14.704 1.00 38.31 282 GLU A CA 1
ATOM 2251 C C . GLU A 1 282 ? -11.115 15.477 -14.014 1.00 38.31 282 GLU A C 1
ATOM 2253 O O . GLU A 1 282 ? -12.127 15.720 -14.665 1.00 38.31 282 GLU A O 1
ATOM 2258 N N . SER A 1 283 ? -11.039 15.837 -12.729 1.00 33.44 283 SER A N 1
ATOM 2259 C CA . SER A 1 283 ? -12.076 16.652 -12.085 1.00 33.44 283 SER A CA 1
ATOM 2260 C C . SER A 1 283 ? -11.886 18.138 -12.418 1.00 33.44 283 SER A C 1
ATOM 2262 O O . SER A 1 283 ? -11.536 18.935 -11.549 1.00 33.44 283 SER A O 1
ATOM 2264 N N . ASN A 1 284 ? -12.095 18.508 -13.683 1.00 29.61 284 ASN A N 1
ATOM 2265 C CA . ASN A 1 284 ? -12.420 19.884 -14.050 1.00 29.61 284 ASN A CA 1
ATOM 2266 C C . ASN A 1 284 ? -13.956 20.001 -14.123 1.00 29.61 284 ASN A C 1
ATOM 2268 O O . ASN A 1 284 ? -14.550 19.434 -15.042 1.00 29.61 284 ASN A O 1
ATOM 2272 N N . PRO A 1 285 ? -14.632 20.693 -13.187 1.00 35.91 285 PRO A N 1
ATOM 2273 C CA . PRO A 1 285 ? -16.081 20.894 -13.215 1.00 35.91 285 PRO A CA 1
ATOM 2274 C C . PRO A 1 285 ? -16.480 21.984 -14.230 1.00 35.91 285 PRO A C 1
ATOM 2276 O O . PRO A 1 285 ? -17.144 22.961 -13.899 1.00 35.91 285 PRO A O 1
ATOM 2279 N N . GLN A 1 286 ? -16.076 21.817 -15.489 1.00 34.34 286 GLN A N 1
ATOM 2280 C CA . GLN A 1 286 ? -16.569 22.596 -16.625 1.00 34.34 286 GLN A CA 1
ATOM 2281 C C . GLN A 1 286 ? -16.784 21.684 -17.836 1.00 34.34 286 GLN A C 1
ATOM 2283 O O . GLN A 1 286 ? -16.111 21.784 -18.855 1.00 34.34 286 GLN A O 1
ATOM 2288 N N . ALA A 1 287 ? -17.740 20.767 -17.714 1.00 33.75 287 ALA A N 1
ATOM 2289 C CA . ALA A 1 287 ? -18.402 20.139 -18.857 1.00 33.75 287 ALA A CA 1
ATOM 2290 C C . ALA A 1 287 ? -19.801 19.647 -18.448 1.00 33.75 287 ALA A C 1
ATOM 2292 O O . ALA A 1 287 ? -20.193 18.525 -18.734 1.00 33.75 287 ALA A O 1
ATOM 2293 N N . SER A 1 288 ? -20.555 20.482 -17.730 1.00 37.41 288 SER A N 1
ATOM 2294 C CA . SER A 1 288 ? -21.983 20.269 -17.480 1.00 37.41 288 SER A CA 1
ATOM 2295 C C . SER A 1 288 ? -22.766 21.484 -17.963 1.00 37.41 288 SER A C 1
ATOM 2297 O O . SER A 1 288 ? -23.400 22.192 -17.185 1.00 37.41 288 SER A O 1
ATOM 2299 N N . THR A 1 289 ? -22.686 21.786 -19.258 1.00 42.66 289 THR A N 1
ATOM 2300 C CA . THR A 1 289 ? -23.754 22.539 -19.923 1.00 42.66 289 THR A CA 1
ATOM 2301 C C . THR A 1 289 ? -23.717 22.287 -21.425 1.00 42.66 289 THR A C 1
ATOM 2303 O O . THR A 1 289 ? -22.681 22.472 -22.056 1.00 42.66 289 THR A O 1
ATOM 2306 N N . ARG A 1 290 ? -24.896 21.962 -21.969 1.00 37.88 290 ARG A N 1
ATOM 2307 C CA . ARG A 1 290 ? -25.277 21.841 -23.388 1.00 37.88 290 ARG A CA 1
ATOM 2308 C C . ARG A 1 290 ? -24.941 20.513 -24.074 1.00 37.88 290 ARG A C 1
ATOM 2310 O O . ARG A 1 290 ? -23.871 20.352 -24.649 1.00 37.88 290 ARG A O 1
ATOM 2317 N N . ARG A 1 291 ? -25.944 19.640 -24.169 1.00 31.88 291 ARG A N 1
ATOM 2318 C CA . ARG A 1 291 ? -26.931 19.658 -25.271 1.00 31.88 291 ARG A CA 1
ATOM 2319 C C . ARG A 1 291 ? -28.008 18.607 -24.982 1.00 31.88 291 ARG A C 1
ATOM 2321 O O . ARG A 1 291 ? -27.795 17.427 -25.228 1.00 31.88 291 ARG A O 1
ATOM 2328 N N . GLU A 1 292 ? -29.123 19.059 -24.421 1.00 35.44 292 GLU A N 1
ATOM 2329 C CA . GLU A 1 292 ? -30.429 18.556 -24.841 1.00 35.44 292 GLU A CA 1
ATOM 2330 C C . GLU A 1 292 ? -30.863 19.499 -25.963 1.00 35.44 292 GLU A C 1
ATOM 2332 O O . GLU A 1 292 ? -30.912 20.709 -25.745 1.00 35.44 292 GLU A O 1
ATOM 2337 N N . ASP A 1 293 ? -30.978 18.938 -27.161 1.00 41.94 293 ASP A N 1
ATOM 2338 C CA . ASP A 1 293 ? -31.902 19.285 -28.246 1.00 41.94 293 ASP A CA 1
ATOM 2339 C C . ASP A 1 293 ? -31.867 18.108 -29.234 1.00 41.94 293 ASP A C 1
ATOM 2341 O O . ASP A 1 293 ? -30.747 17.753 -29.684 1.00 41.94 293 ASP A O 1
#

Organism: NCBI:txid1095629

Radius of gyration: 35.53 Å; chains: 1; bounding box: 127×56×78 Å